Protein AF-0000000079199823 (afdb_homodimer)

Solvent-accessible surface area (backbone atoms only — not comparable to full-atom values): 20714 Å² total; per-residue (Å²): 135,83,78,78,74,75,78,78,74,83,48,80,69,83,89,82,68,90,63,78,50,68,56,76,74,45,57,88,33,41,34,59,60,55,51,75,35,47,45,39,66,56,36,43,47,34,32,60,63,71,66,23,41,66,80,70,78,64,42,79,42,70,57,48,77,49,47,67,69,59,50,60,70,74,43,80,59,46,57,90,59,27,42,41,31,37,23,67,57,43,58,58,38,89,90,45,91,46,65,46,44,58,24,88,81,46,19,33,55,42,81,73,41,73,76,37,82,33,44,29,84,84,54,65,86,41,73,65,29,33,36,32,30,26,37,35,22,37,68,87,63,47,78,56,59,42,36,34,39,40,36,43,64,78,61,80,88,44,65,54,36,76,33,92,84,68,63,66,39,56,43,58,34,35,33,35,36,33,72,116,136,82,78,78,74,76,78,77,75,81,48,81,73,83,90,81,67,90,62,78,50,67,57,77,76,45,56,87,33,40,34,58,60,56,51,75,37,48,46,39,66,56,36,42,48,35,32,62,62,71,66,26,44,66,80,68,78,63,40,80,43,68,59,48,77,50,47,68,68,59,50,60,72,74,43,81,60,45,57,91,58,26,42,41,32,37,21,68,56,42,57,59,38,89,92,44,90,47,66,45,43,58,24,90,81,46,20,34,54,42,80,72,40,71,77,37,82,32,46,29,85,84,54,66,86,41,73,64,29,33,35,30,30,27,37,35,21,37,66,86,63,46,78,56,59,42,35,34,40,42,36,44,65,78,61,80,88,44,65,53,37,77,33,93,82,66,63,63,41,59,41,57,32,36,34,35,36,33,71,116

Structure (mmCIF, N/CA/C/O backbone):
data_AF-0000000079199823-model_v1
#
loop_
_entity.id
_entity.type
_entity.pdbx_description
1 polymer 'NAC domain-containing protein'
#
loop_
_atom_site.group_PDB
_atom_site.id
_atom_site.type_symbol
_atom_site.label_atom_id
_atom_site.label_alt_id
_atom_site.label_comp_id
_atom_site.label_asym_id
_atom_site.label_entity_id
_atom_site.label_seq_id
_atom_site.pdbx_PDB_ins_code
_atom_site.Cartn_x
_atom_site.Cartn_y
_atom_site.Cartn_z
_atom_site.occupancy
_atom_site.B_iso_or_equiv
_atom_site.auth_seq_id
_atom_site.auth_comp_id
_atom_site.auth_asym_id
_atom_site.auth_atom_id
_atom_site.pdbx_PDB_model_num
ATOM 1 N N . MET A 1 1 ? -8.148 -28.219 25.422 1 22.98 1 MET A N 1
ATOM 2 C CA . MET A 1 1 ? -7.562 -27.094 24.688 1 22.98 1 MET A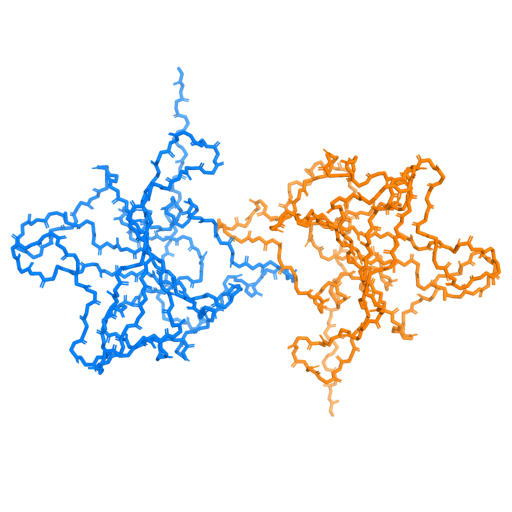 CA 1
ATOM 3 C C . MET A 1 1 ? -8.219 -26.922 23.328 1 22.98 1 MET A C 1
ATOM 5 O O . MET A 1 1 ? -7.957 -27.703 22.406 1 22.98 1 MET A O 1
ATOM 9 N N . GLU A 1 2 ? -9.453 -26.422 23.203 1 24.48 2 GLU A N 1
ATOM 10 C CA . GLU A 1 2 ? -10.422 -26.453 22.125 1 24.48 2 GLU A CA 1
ATOM 11 C C . GLU A 1 2 ? -9.992 -25.547 20.969 1 24.48 2 GLU A C 1
ATOM 13 O O . GLU A 1 2 ? -9.758 -24.359 21.172 1 24.48 2 GLU A O 1
ATOM 18 N N . ILE A 1 3 ? -9.289 -26.109 20 1 27.06 3 ILE A N 1
ATOM 19 C CA . ILE A 1 3 ? -8.852 -25.531 18.734 1 27.06 3 ILE A CA 1
ATOM 20 C C . ILE A 1 3 ? -10.031 -24.891 18.016 1 27.06 3 ILE A C 1
ATOM 22 O O . ILE A 1 3 ? -11.008 -25.562 17.688 1 27.06 3 ILE A O 1
ATOM 26 N N . LEU A 1 4 ? -10.367 -23.625 18.344 1 25.02 4 LEU A N 1
ATOM 27 C CA . LEU A 1 4 ? -11.414 -22.828 17.688 1 25.02 4 LEU A CA 1
ATOM 28 C C . LEU A 1 4 ? -11.289 -22.922 16.172 1 25.02 4 LEU A C 1
ATOM 30 O O . LEU A 1 4 ? -10.281 -22.5 15.602 1 25.02 4 LEU A O 1
ATOM 34 N N . ASN A 1 5 ? -11.898 -23.875 15.539 1 23.34 5 ASN A N 1
ATOM 35 C CA . ASN A 1 5 ? -12.117 -24.094 14.117 1 23.34 5 ASN A CA 1
ATOM 36 C C . ASN A 1 5 ? -12.602 -22.844 13.406 1 23.34 5 ASN A C 1
ATOM 38 O O . ASN A 1 5 ? -13.742 -22.406 13.617 1 23.34 5 ASN A O 1
ATOM 42 N N . GLN A 1 6 ? -11.742 -21.891 13.234 1 28.78 6 GLN A N 1
ATOM 43 C CA . GLN A 1 6 ? -12.133 -20.688 12.5 1 28.78 6 GLN A CA 1
ATOM 44 C C . GLN A 1 6 ? -12.852 -21.047 11.203 1 28.78 6 GLN A C 1
ATOM 46 O O . GLN A 1 6 ? -12.359 -21.859 10.414 1 28.78 6 GLN A O 1
ATOM 51 N N . HIS A 1 7 ? -14.164 -20.969 11.172 1 26.84 7 HIS A N 1
ATOM 52 C C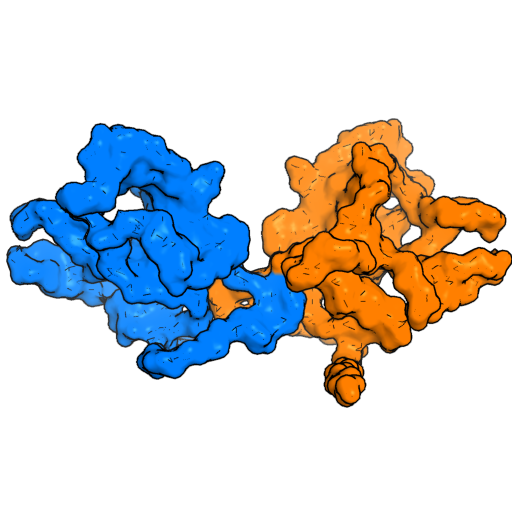A . HIS A 1 7 ? -15.148 -21.141 10.109 1 26.84 7 HIS A CA 1
ATOM 53 C C . HIS A 1 7 ? -14.688 -20.469 8.82 1 26.84 7 HIS A C 1
ATOM 55 O O . HIS A 1 7 ? -14.391 -19.266 8.805 1 26.84 7 HIS A O 1
ATOM 61 N N . ILE A 1 8 ? -14.094 -21.203 7.984 1 29.48 8 ILE A N 1
ATOM 62 C CA . ILE A 1 8 ? -13.789 -20.844 6.602 1 29.48 8 ILE A CA 1
ATOM 63 C C . ILE A 1 8 ? -15.078 -20.469 5.875 1 29.48 8 ILE A C 1
ATOM 65 O O . ILE A 1 8 ? -15.969 -21.297 5.688 1 29.48 8 ILE A O 1
ATOM 69 N N . VAL A 1 9 ? -15.633 -19.25 6.027 1 31.81 9 VAL A N 1
ATOM 70 C CA . VAL A 1 9 ? -16.781 -18.875 5.227 1 31.81 9 VAL A CA 1
ATOM 71 C C . VAL A 1 9 ? -16.453 -18.984 3.74 1 31.81 9 VAL A C 1
ATOM 73 O O . VAL A 1 9 ? -15.391 -18.531 3.301 1 31.81 9 VAL A O 1
ATOM 76 N N . PRO A 1 10 ? -17.016 -19.797 2.98 1 28.7 10 PRO A N 1
ATOM 77 C CA . PRO A 1 10 ? -16.844 -20 1.54 1 28.7 10 PRO A CA 1
ATOM 78 C C . PRO A 1 10 ? -17.031 -18.719 0.733 1 28.7 10 PRO A C 1
ATOM 80 O O . PRO A 1 10 ? -18.062 -18.031 0.875 1 28.7 10 PRO A O 1
ATOM 83 N N . TYR A 1 11 ? -16.031 -17.922 0.39 1 33.97 11 TYR A N 1
ATOM 84 C CA . TYR A 1 11 ? -16.188 -16.766 -0.5 1 33.97 11 TYR A CA 1
ATOM 85 C C . TYR A 1 11 ? -16.562 -17.219 -1.906 1 33.97 11 TYR A C 1
ATOM 87 O O . TYR A 1 11 ? -15.922 -18.125 -2.469 1 33.97 11 TYR A O 1
ATOM 95 N N . ALA A 1 12 ? -17.891 -17.203 -2.359 1 30.47 12 ALA A N 1
ATOM 96 C CA . ALA A 1 12 ? -18.391 -17.516 -3.699 1 30.47 12 ALA A CA 1
ATOM 97 C C . ALA A 1 12 ? -17.703 -16.641 -4.746 1 30.47 12 ALA A C 1
ATOM 99 O O . ALA A 1 12 ? -17.656 -15.414 -4.609 1 30.47 12 ALA A O 1
ATOM 100 N N . SER A 1 13 ? -16.891 -17.047 -5.645 1 32.91 13 SER A N 1
ATOM 101 C CA . SER A 1 13 ? -16.219 -16.469 -6.805 1 32.91 13 SER A CA 1
ATOM 102 C C . SER A 1 13 ? -17.219 -16.062 -7.879 1 32.91 13 SER A C 1
ATOM 104 O O . SER A 1 13 ? -17.719 -16.922 -8.617 1 32.91 13 SER A O 1
ATOM 106 N N . SER A 1 14 ? -18.359 -15.289 -7.785 1 31.55 14 SER A N 1
ATOM 107 C CA . SER A 1 14 ? -19.172 -15.039 -8.977 1 31.55 14 SER A CA 1
ATOM 108 C C . SER A 1 14 ? -18.328 -14.492 -10.117 1 31.55 14 SER A C 1
ATOM 110 O O . SER A 1 14 ? -17.359 -13.758 -9.883 1 31.55 14 SER A O 1
ATOM 112 N N . SER A 1 15 ? -18.609 -14.852 -11.477 1 31.02 15 SER A N 1
ATOM 113 C CA . SER A 1 15 ? -18.125 -14.789 -12.852 1 31.02 15 SER A CA 1
ATOM 114 C C . SER A 1 15 ? -17.859 -13.359 -13.289 1 31.02 15 SER A C 1
ATOM 116 O O . SER A 1 15 ? -16.766 -13.031 -13.727 1 31.02 15 SER A O 1
ATOM 118 N N . ASN A 1 16 ? -18.641 -12.773 -14.562 1 33.22 16 ASN A N 1
ATOM 119 C CA . ASN A 1 16 ? -18.422 -12.008 -15.781 1 33.22 16 ASN A CA 1
ATOM 120 C C . ASN A 1 16 ? -18.375 -10.508 -15.5 1 33.22 16 ASN A C 1
ATOM 122 O O . ASN A 1 16 ? -18.391 -9.695 -16.438 1 33.22 16 ASN A O 1
ATOM 126 N N . GLN A 1 17 ? -19.359 -9.93 -14.781 1 36.75 17 GLN A N 1
ATOM 127 C CA . GLN A 1 17 ? -19.672 -8.508 -14.844 1 36.75 17 GLN A CA 1
ATOM 128 C C . GLN A 1 17 ? -18.438 -7.656 -14.531 1 36.75 17 GLN A C 1
ATOM 130 O O . GLN A 1 17 ? -17.578 -8.062 -13.758 1 36.75 17 GLN A O 1
ATOM 135 N N . PRO A 1 18 ? -18.094 -6.605 -15.328 1 40.56 18 PRO A N 1
ATOM 136 C CA . PRO A 1 18 ? -17.016 -5.68 -15.016 1 40.56 18 PRO A CA 1
ATOM 137 C C . PRO A 1 18 ? -16.891 -5.383 -13.523 1 40.56 18 PRO A C 1
ATOM 139 O O . PRO A 1 18 ? -17.797 -4.785 -12.938 1 40.56 18 PRO A O 1
ATOM 142 N N . GLU A 1 19 ? -16.891 -6.359 -12.609 1 43.88 19 GLU A N 1
ATOM 143 C CA . GLU A 1 19 ? -16.938 -6.391 -11.156 1 43.88 19 GLU A CA 1
ATOM 144 C C . GLU A 1 19 ? -16.297 -5.148 -10.555 1 43.88 19 GLU A C 1
ATOM 146 O O . GLU A 1 19 ? -15.125 -4.852 -10.828 1 43.88 19 GLU A O 1
ATOM 151 N N . SER A 1 20 ? -17.016 -4.062 -10.469 1 56.38 20 SER A N 1
ATOM 152 C CA . SER A 1 20 ? -16.562 -2.965 -9.625 1 56.38 20 SER A CA 1
ATOM 153 C C . SER A 1 20 ? -15.625 -3.459 -8.531 1 56.38 20 SER A C 1
ATOM 155 O O . SER A 1 20 ? -15.977 -4.359 -7.766 1 56.38 20 SER A O 1
ATOM 157 N N . ASP A 1 21 ? -14.18 -3.305 -8.766 1 80.25 21 ASP A N 1
ATOM 158 C CA . ASP A 1 21 ? -13.086 -3.777 -7.926 1 80.25 21 ASP A CA 1
ATOM 159 C C . ASP A 1 21 ? -13.328 -3.424 -6.457 1 80.25 21 ASP A C 1
ATOM 161 O O . ASP A 1 21 ? -13.852 -2.354 -6.148 1 80.25 21 ASP A O 1
ATOM 165 N N . TYR A 1 22 ? -13.734 -4.391 -5.605 1 89.75 22 TYR A N 1
ATOM 166 C CA . TYR A 1 22 ? -13.789 -4.211 -4.16 1 89.75 22 TYR A CA 1
ATOM 167 C C . TYR A 1 22 ? -13 -2.98 -3.73 1 89.75 22 TYR A C 1
ATOM 169 O O . TYR A 1 22 ? -13.438 -2.219 -2.865 1 89.75 22 TYR A O 1
ATOM 177 N N . GLU A 1 23 ? -11.992 -2.646 -4.395 1 93 23 GLU A N 1
ATOM 178 C CA . GLU A 1 23 ? -11.109 -1.538 -4.047 1 93 23 GLU A CA 1
ATOM 179 C C . GLU A 1 23 ? -11.797 -0.194 -4.266 1 93 23 GLU A C 1
ATOM 181 O O . GLU A 1 23 ? -11.57 0.758 -3.518 1 93 23 GLU A O 1
ATOM 186 N N . ASP A 1 24 ? -12.609 -0.136 -5.258 1 90.5 24 ASP A N 1
ATOM 187 C CA . ASP A 1 24 ? -13.281 1.113 -5.59 1 90.5 24 ASP A CA 1
ATOM 188 C C . ASP A 1 24 ? -14.352 1.453 -4.555 1 90.5 24 ASP A C 1
ATOM 190 O O . ASP A 1 24 ? -14.836 2.586 -4.504 1 90.5 24 ASP A O 1
ATOM 194 N N . SER A 1 25 ? -14.711 0.473 -3.789 1 92.38 25 SER A N 1
ATOM 195 C CA . SER A 1 25 ? -15.727 0.687 -2.764 1 92.38 25 SER A CA 1
ATOM 196 C C . SER A 1 25 ? -15.102 1.116 -1.443 1 92.38 25 SER A C 1
ATOM 198 O O . SER A 1 25 ? -15.805 1.479 -0.501 1 92.38 25 SER A O 1
ATOM 200 N N . LEU A 1 26 ? -13.836 1.126 -1.377 1 95 26 LEU A N 1
ATOM 201 C CA . LEU A 1 26 ? -13.148 1.456 -0.133 1 95 26 LEU A CA 1
ATOM 202 C C . LEU A 1 26 ? -12.977 2.965 0.007 1 95 26 LEU A C 1
ATOM 204 O O . LEU A 1 26 ? -13.078 3.699 -0.978 1 95 26 LEU A O 1
ATOM 208 N N . PHE A 1 27 ? -12.75 3.408 1.19 1 95.12 27 PHE A N 1
ATOM 209 C CA . PHE A 1 27 ? -12.422 4.812 1.412 1 95.12 27 PHE A CA 1
ATOM 210 C C . PHE A 1 27 ? -11.125 5.184 0.7 1 95.12 27 PHE A C 1
ATOM 212 O O . PHE A 1 27 ? -10.266 4.332 0.482 1 95.12 27 PHE A O 1
ATOM 219 N N . PRO A 1 28 ? -10.938 6.43 0.402 1 95.06 28 PRO A N 1
ATOM 220 C CA . PRO A 1 28 ? -9.766 6.848 -0.361 1 95.06 28 PRO A CA 1
ATOM 221 C C . PRO A 1 28 ? -8.453 6.469 0.323 1 95.06 28 PRO A C 1
ATOM 223 O O . PRO A 1 28 ? -8.328 6.59 1.545 1 95.06 28 PRO A O 1
ATOM 226 N N . GLY A 1 29 ? -7.559 5.93 -0.58 1 96.19 29 GLY A N 1
ATOM 227 C CA . GLY A 1 29 ? -6.227 5.648 -0.063 1 96.19 29 GLY A CA 1
ATOM 228 C C . GLY A 1 29 ? -6.016 4.184 0.27 1 96.19 29 GLY A C 1
ATOM 229 O O . GLY A 1 29 ? -4.879 3.734 0.422 1 96.19 29 GLY A O 1
ATOM 230 N N . TYR A 1 30 ? -7.059 3.455 0.512 1 96.25 30 TYR A N 1
ATOM 231 C CA . TYR A 1 30 ? -6.91 2.023 0.738 1 96.25 30 TYR A CA 1
ATOM 232 C C . TYR A 1 30 ? -6.734 1.278 -0.58 1 96.25 30 TYR A C 1
ATOM 234 O O . TYR A 1 30 ? -7.543 1.427 -1.498 1 96.25 30 TYR A O 1
ATOM 242 N N . LYS A 1 31 ? -5.668 0.563 -0.609 1 96.62 31 LYS A N 1
ATOM 243 C CA . LYS A 1 31 ? -5.273 -0.114 -1.842 1 96.62 31 LYS A CA 1
ATOM 244 C C . LYS A 1 31 ? -4.809 -1.539 -1.562 1 96.62 31 LYS A C 1
ATOM 246 O O . LYS A 1 31 ? -4.426 -1.861 -0.435 1 96.62 31 LYS A O 1
ATOM 251 N N . PHE A 1 32 ? -4.871 -2.342 -2.562 1 96.81 32 PHE A N 1
ATOM 252 C CA . PHE A 1 32 ? -4.375 -3.711 -2.469 1 96.81 32 PHE A CA 1
ATOM 253 C C . PHE A 1 32 ? -2.854 -3.738 -2.457 1 96.81 32 PHE A C 1
ATOM 255 O O . PHE A 1 32 ? -2.213 -3.434 -3.465 1 96.81 32 PHE A O 1
ATOM 262 N N . LEU A 1 33 ? -2.312 -4.039 -1.367 1 97 33 LEU A N 1
ATOM 263 C CA . LEU A 1 33 ? -0.878 -4.117 -1.112 1 97 33 LEU A CA 1
ATOM 264 C C . LEU A 1 33 ? -0.552 -5.281 -0.184 1 97 33 LEU A C 1
ATOM 266 O O . LEU A 1 33 ? -0.065 -5.078 0.93 1 97 33 LEU A O 1
ATOM 270 N N . PRO A 1 34 ? -0.673 -6.512 -0.692 1 97.25 34 PRO A N 1
ATOM 271 C CA . PRO A 1 34 ? -0.458 -7.684 0.162 1 97.25 34 PRO A CA 1
ATOM 272 C C . PRO A 1 34 ? 1.021 -7.965 0.42 1 97.25 34 PRO A C 1
ATOM 274 O O . PRO A 1 34 ? 1.866 -7.664 -0.427 1 97.25 34 PRO A O 1
ATOM 277 N N . SER A 1 35 ? 1.271 -8.508 1.615 1 96.94 35 SER A N 1
ATOM 278 C CA . SER A 1 35 ? 2.584 -9.102 1.857 1 96.94 35 SER A CA 1
ATOM 279 C C . SER A 1 35 ? 2.729 -10.438 1.141 1 96.94 35 SER A C 1
ATOM 281 O O . SER A 1 35 ? 1.736 -11.023 0.701 1 96.94 35 SER A O 1
ATOM 283 N N . ASP A 1 36 ? 3.961 -10.93 1.145 1 97.75 36 ASP A N 1
ATOM 284 C CA . ASP A 1 36 ? 4.203 -12.25 0.574 1 97.75 36 ASP A CA 1
ATOM 285 C C . ASP A 1 36 ? 3.391 -13.32 1.3 1 97.75 36 ASP A C 1
ATOM 287 O O . ASP A 1 36 ? 2.799 -14.195 0.665 1 97.75 36 ASP A O 1
ATOM 291 N N . SER A 1 37 ? 3.346 -13.242 2.574 1 97.94 37 SER A N 1
ATOM 292 C CA . SER A 1 37 ? 2.598 -14.203 3.379 1 97.94 37 SER A CA 1
ATOM 293 C C . SER A 1 37 ? 1.103 -14.117 3.092 1 97.94 37 SER A C 1
ATOM 295 O O . SER A 1 37 ? 0.433 -15.148 2.957 1 97.94 37 SER A O 1
ATOM 297 N N . GLU A 1 38 ? 0.631 -12.938 2.98 1 97.88 38 GLU A N 1
ATOM 298 C CA . GLU A 1 38 ? -0.793 -12.758 2.713 1 97.88 38 GLU A CA 1
ATOM 299 C C . GLU A 1 38 ? -1.177 -13.352 1.359 1 97.88 38 GLU A C 1
ATOM 301 O O . GLU A 1 38 ? -2.24 -13.961 1.222 1 97.88 38 GLU A O 1
ATOM 306 N N . LEU A 1 39 ? -0.365 -13.18 0.352 1 98.25 39 LEU A N 1
ATOM 307 C CA . LEU A 1 39 ? -0.62 -13.734 -0.975 1 98.25 39 LEU A CA 1
ATOM 308 C C . LEU A 1 39 ? -0.772 -15.25 -0.915 1 98.25 39 LEU A C 1
ATOM 310 O O . LEU A 1 39 ? -1.669 -15.812 -1.547 1 98.25 39 LEU A O 1
ATOM 314 N N . ILE A 1 40 ? 0.077 -15.82 -0.12 1 97.69 40 ILE A N 1
ATOM 315 C CA . ILE A 1 40 ? 0.083 -17.281 -0.062 1 97.69 40 ILE A CA 1
ATOM 316 C C . ILE A 1 40 ? -1.056 -17.766 0.832 1 97.69 40 ILE A C 1
ATOM 318 O O . ILE A 1 40 ? -1.874 -18.594 0.414 1 97.69 40 ILE A O 1
ATOM 322 N N . VAL A 1 41 ? -1.2 -17.203 1.99 1 97.19 41 VAL A N 1
ATOM 323 C CA . VAL A 1 41 ? -2.08 -17.734 3.033 1 97.19 41 VAL A CA 1
ATOM 324 C C . VAL A 1 41 ? -3.533 -17.406 2.693 1 97.19 41 VAL A C 1
ATOM 326 O O . VAL A 1 41 ? -4.422 -18.234 2.877 1 97.19 41 VAL A O 1
ATOM 329 N N . HIS A 1 42 ? -3.77 -16.281 2.072 1 97.44 42 HIS A N 1
ATOM 330 C CA . HIS A 1 42 ? -5.16 -15.859 1.965 1 97.44 42 HIS A CA 1
ATOM 331 C C . HIS A 1 42 ? -5.66 -15.953 0.527 1 97.44 42 HIS A C 1
ATOM 333 O O . HIS A 1 42 ? -6.863 -15.867 0.276 1 97.44 42 HIS A O 1
ATOM 339 N N . TYR A 1 43 ? -4.754 -16.188 -0.422 1 97.06 43 TYR A N 1
ATOM 340 C CA . TYR A 1 43 ? -5.227 -16.188 -1.803 1 97.06 43 TYR A CA 1
ATOM 341 C C . TYR A 1 43 ? -4.812 -17.469 -2.514 1 97.06 43 TYR A C 1
ATOM 343 O O . TYR A 1 43 ? -5.656 -18.172 -3.07 1 97.06 43 TYR A O 1
ATOM 351 N N . LEU A 1 44 ? -3.57 -17.859 -2.453 1 96.62 44 LEU A N 1
ATOM 352 C CA . LEU A 1 44 ? -3.109 -19.031 -3.182 1 96.62 44 LEU A CA 1
ATOM 353 C C . LEU A 1 44 ? -3.676 -20.312 -2.566 1 96.62 44 LEU A C 1
ATOM 355 O O . LEU A 1 44 ? -4.277 -21.125 -3.268 1 96.62 44 LEU A O 1
ATOM 359 N N . LYS A 1 45 ? -3.492 -20.422 -1.266 1 94.94 45 LYS A N 1
ATOM 360 C CA . LYS A 1 45 ? -3.91 -21.656 -0.606 1 94.94 45 LYS A CA 1
ATOM 361 C C . LYS A 1 45 ? -5.418 -21.844 -0.71 1 94.94 45 LYS A C 1
ATOM 363 O O . LYS A 1 45 ? -5.887 -22.922 -1.093 1 94.94 45 LYS A O 1
ATOM 368 N N . PRO A 1 46 ? -6.223 -20.828 -0.414 1 93.88 46 PRO A N 1
ATOM 369 C CA . PRO A 1 46 ? -7.664 -21.016 -0.593 1 93.88 46 PRO A CA 1
ATOM 370 C C . PRO A 1 46 ? -8.039 -21.344 -2.033 1 93.88 46 PRO A C 1
ATOM 372 O O . PRO A 1 46 ? -8.953 -22.156 -2.264 1 93.88 46 PRO A O 1
ATOM 375 N N . LYS A 1 47 ? -7.402 -20.75 -3.014 1 92.38 47 LYS A N 1
ATOM 376 C CA . LYS A 1 47 ? -7.668 -21.062 -4.414 1 92.38 47 LYS A CA 1
ATOM 377 C C . LYS A 1 47 ? -7.449 -22.547 -4.688 1 92.38 47 LYS A C 1
ATOM 379 O O . LYS A 1 47 ? -8.266 -23.203 -5.348 1 92.38 47 LYS A O 1
ATOM 384 N N . ILE A 1 48 ? -6.359 -23.031 -4.164 1 91.25 48 ILE A N 1
ATOM 385 C CA . ILE A 1 48 ? -6.012 -24.438 -4.395 1 91.25 48 ILE A CA 1
ATOM 386 C C . ILE A 1 48 ? -6.98 -25.328 -3.635 1 91.25 48 ILE A C 1
ATOM 388 O O . ILE A 1 48 ? -7.445 -26.344 -4.172 1 91.25 48 ILE A O 1
ATOM 392 N N . ALA A 1 49 ? -7.305 -24.938 -2.469 1 90.75 49 ALA A N 1
ATOM 393 C CA . ALA A 1 49 ? -8.102 -25.781 -1.588 1 90.75 49 ALA A CA 1
ATOM 394 C C . ALA A 1 49 ? -9.562 -25.812 -2.023 1 90.75 49 ALA A C 1
ATOM 396 O O . ALA A 1 49 ? -10.188 -26.875 -2.045 1 90.75 49 ALA A O 1
ATOM 397 N N . THR A 1 50 ? -10.109 -24.641 -2.332 1 89.88 50 THR A N 1
ATOM 398 C CA . THR A 1 50 ? -11.555 -24.578 -2.514 1 89.88 50 THR A CA 1
ATOM 399 C C . THR A 1 50 ? -11.898 -23.938 -3.855 1 89.88 50 THR A C 1
ATOM 401 O O . THR A 1 50 ? -13.07 -23.906 -4.246 1 89.88 50 THR A O 1
ATOM 404 N N . GLY A 1 51 ? -10.984 -23.453 -4.488 1 88.56 51 GLY A N 1
ATOM 405 C CA . GLY A 1 51 ? -11.234 -22.812 -5.77 1 88.56 51 GLY A CA 1
ATOM 406 C C . GLY A 1 51 ? -11.75 -21.391 -5.625 1 88.56 51 GLY A C 1
ATOM 407 O O . GLY A 1 51 ? -12.18 -20.781 -6.609 1 88.56 51 GLY A O 1
ATOM 408 N N . THR A 1 52 ? -11.719 -20.875 -4.352 1 90.06 52 THR A N 1
ATOM 409 C CA . THR A 1 52 ? -12.234 -19.531 -4.117 1 90.06 52 THR A CA 1
ATOM 410 C C . THR A 1 52 ? -11.234 -18.703 -3.318 1 90.06 52 THR A C 1
ATOM 412 O O . THR A 1 52 ? -10.305 -19.234 -2.725 1 90.06 52 THR A O 1
ATOM 415 N N . HIS A 1 53 ? -11.352 -17.453 -3.469 1 91.81 53 HIS A N 1
ATOM 416 C CA . HIS A 1 53 ? -10.562 -16.516 -2.674 1 91.81 53 HIS A CA 1
ATOM 417 C C . HIS A 1 53 ? -11.336 -15.219 -2.436 1 91.81 53 HIS A C 1
ATOM 419 O O . HIS A 1 53 ? -12.297 -14.922 -3.143 1 91.81 53 HIS A O 1
ATOM 425 N N . PRO A 1 54 ? -10.938 -14.438 -1.424 1 94.06 54 PRO A N 1
ATOM 426 C CA . PRO A 1 54 ? -11.633 -13.172 -1.175 1 94.06 54 PRO A CA 1
ATOM 427 C C . PRO A 1 54 ? -11.469 -12.172 -2.318 1 94.06 54 PRO A C 1
ATOM 429 O O . PRO A 1 54 ? -10.617 -12.359 -3.193 1 94.06 54 PRO A O 1
ATOM 432 N N . PRO A 1 55 ? -12.352 -11.18 -2.312 1 93.12 55 PRO A N 1
ATOM 433 C CA . PRO A 1 55 ? -12.172 -10.117 -3.307 1 93.12 55 PRO A CA 1
ATOM 434 C C . PRO A 1 55 ? -10.766 -9.516 -3.273 1 93.12 55 PRO A C 1
ATOM 436 O O . PRO A 1 55 ? -10.219 -9.289 -2.195 1 93.12 55 PRO A O 1
ATOM 439 N N . CYS A 1 56 ? -10.227 -9.406 -4.461 1 93.12 56 CYS A N 1
ATOM 440 C CA . CYS A 1 56 ? -8.859 -8.898 -4.582 1 93.12 56 CYS A CA 1
ATOM 441 C C . CYS A 1 56 ? -8.602 -8.375 -5.988 1 93.12 56 CYS A C 1
ATOM 443 O O . CYS A 1 56 ? -9.539 -8.148 -6.758 1 93.12 56 CYS A O 1
ATOM 445 N N . ARG A 1 57 ? -7.273 -8.102 -6.223 1 94.5 57 ARG A N 1
ATOM 446 C CA . ARG A 1 57 ? -6.863 -7.562 -7.516 1 94.5 57 ARG A CA 1
ATOM 447 C C . ARG A 1 57 ? -6.195 -8.633 -8.367 1 94.5 57 ARG A C 1
ATOM 449 O O . ARG A 1 57 ? -5.539 -8.32 -9.367 1 94.5 57 ARG A O 1
ATOM 456 N N . LEU A 1 58 ? -6.422 -9.883 -8.039 1 95.31 58 LEU A N 1
ATOM 457 C CA . LEU A 1 58 ? -5.816 -10.969 -8.789 1 95.31 58 LEU A CA 1
ATOM 458 C C . LEU A 1 58 ? -6.68 -11.352 -9.992 1 95.31 58 LEU A C 1
ATOM 460 O O . LEU A 1 58 ? -7.91 -11.312 -9.906 1 95.31 58 LEU A O 1
ATOM 464 N N . HIS A 1 59 ? -6.031 -11.734 -11.055 1 94.31 59 HIS A N 1
ATOM 465 C CA . HIS A 1 59 ? -6.672 -12.305 -12.234 1 94.31 59 HIS A CA 1
ATOM 466 C C . HIS A 1 59 ? -6.137 -13.703 -12.523 1 94.31 59 HIS A C 1
ATOM 468 O O . HIS A 1 59 ? -4.969 -13.992 -12.258 1 94.31 59 HIS A O 1
ATOM 474 N N . GLU A 1 60 ? -7.004 -14.508 -12.977 1 91.56 60 GLU A N 1
ATOM 475 C CA . GLU A 1 60 ? -6.57 -15.844 -13.359 1 91.56 60 GLU A CA 1
ATOM 476 C C . GLU A 1 60 ? -6.277 -15.922 -14.852 1 91.56 60 GLU A C 1
ATOM 478 O O . GLU A 1 60 ? -7.156 -15.672 -15.68 1 91.56 60 GLU A O 1
ATOM 483 N N . VAL A 1 61 ? -5.055 -16.219 -15.195 1 91.69 61 VAL A N 1
ATOM 484 C CA . VAL A 1 61 ? -4.629 -16.297 -16.594 1 91.69 61 VAL A CA 1
ATOM 485 C C . VAL A 1 61 ? -3.541 -17.344 -16.734 1 91.69 61 VAL A C 1
ATOM 487 O O . VAL A 1 61 ? -2.857 -17.688 -15.773 1 91.69 61 VAL A O 1
ATOM 490 N N . TYR A 1 62 ? -3.455 -17.984 -17.984 1 88.06 62 TYR A N 1
ATOM 491 C CA . TYR A 1 62 ? -2.25 -18.734 -18.328 1 88.06 62 TYR A CA 1
ATOM 492 C C . TYR A 1 62 ? -1.091 -17.797 -18.625 1 88.06 62 TYR A C 1
ATOM 494 O O . TYR A 1 62 ? -0.789 -17.531 -19.797 1 88.06 62 TYR A O 1
ATOM 502 N N . LEU A 1 63 ? -0.431 -17.375 -17.656 1 90.88 63 LEU A N 1
ATOM 503 C CA . LEU A 1 63 ? 0.493 -16.234 -17.672 1 90.88 63 LEU A CA 1
ATOM 504 C C . LEU A 1 63 ? 1.633 -16.484 -18.656 1 90.88 63 LEU A C 1
ATOM 506 O O . LEU A 1 63 ? 2.021 -15.578 -19.391 1 90.88 63 LEU A O 1
ATOM 510 N N . TYR A 1 64 ? 2.104 -17.672 -18.703 1 87.5 64 TYR A N 1
ATOM 511 C CA . TYR A 1 64 ? 3.34 -17.969 -19.422 1 87.5 64 TYR A CA 1
ATOM 512 C C . TYR A 1 64 ? 3.1 -17.984 -20.938 1 87.5 64 TYR A C 1
ATOM 514 O O . TYR A 1 64 ? 4.051 -18.047 -21.719 1 87.5 64 TYR A O 1
ATOM 522 N N . ASP A 1 65 ? 1.894 -17.922 -21.344 1 86.19 65 ASP A N 1
ATOM 523 C CA . ASP A 1 65 ? 1.536 -17.922 -22.766 1 86.19 65 ASP A CA 1
ATOM 524 C C . ASP A 1 65 ? 1.311 -16.484 -23.25 1 86.19 65 ASP A C 1
ATOM 526 O O . ASP A 1 65 ? 0.776 -16.281 -24.344 1 86.19 65 ASP A O 1
ATOM 530 N N . HIS A 1 66 ? 1.666 -15.516 -22.484 1 91.88 66 HIS A N 1
ATOM 531 C CA . HIS A 1 66 ? 1.414 -14.133 -22.844 1 91.88 66 HIS A CA 1
ATOM 532 C C . HIS A 1 66 ? 2.664 -13.273 -22.656 1 91.88 66 HIS A C 1
ATOM 534 O O . HIS A 1 66 ? 3.484 -13.555 -21.781 1 91.88 66 HIS A O 1
ATOM 540 N N . HIS A 1 67 ? 2.773 -12.289 -23.516 1 94.06 67 HIS A N 1
ATOM 541 C CA . HIS A 1 67 ? 3.746 -11.234 -23.25 1 94.06 67 HIS A CA 1
ATOM 542 C C . HIS A 1 67 ? 3.316 -10.359 -22.078 1 94.06 67 HIS A C 1
ATOM 544 O O . HIS A 1 67 ? 2.154 -9.961 -21.984 1 94.06 67 HIS A O 1
ATOM 550 N N . PRO A 1 68 ? 4.258 -10.023 -21.203 1 95.5 68 PRO A N 1
ATOM 551 C CA . PRO A 1 68 ? 3.855 -9.234 -20.031 1 95.5 68 PRO A CA 1
ATOM 552 C C . PRO A 1 68 ? 3.289 -7.871 -20.422 1 95.5 68 PRO A C 1
ATOM 554 O O . PRO A 1 68 ? 2.398 -7.355 -19.734 1 95.5 68 PRO A O 1
ATOM 557 N N . GLN A 1 69 ? 3.814 -7.305 -21.453 1 95.44 69 GLN A N 1
ATOM 558 C CA . GLN A 1 69 ? 3.279 -6.031 -21.922 1 95.44 69 GLN A CA 1
ATOM 559 C C . GLN A 1 69 ? 1.799 -6.152 -22.266 1 95.44 69 GLN A C 1
ATOM 561 O O . GLN A 1 69 ? 1.008 -5.262 -21.953 1 95.44 69 GLN A O 1
ATOM 566 N N . GLN A 1 70 ? 1.46 -7.195 -22.922 1 94.94 70 GLN A N 1
ATOM 567 C CA . GLN A 1 70 ? 0.066 -7.426 -23.281 1 94.94 70 GLN A CA 1
ATOM 568 C C . GLN A 1 70 ? -0.816 -7.535 -22.047 1 94.94 70 GLN A C 1
ATOM 570 O O . GLN A 1 70 ? -1.904 -6.953 -22 1 94.94 70 GLN A O 1
ATOM 575 N N . LEU A 1 71 ? -0.37 -8.234 -21.094 1 95.44 71 LEU A N 1
ATOM 576 C CA . LEU A 1 71 ? -1.134 -8.398 -19.859 1 95.44 71 LEU A CA 1
ATOM 577 C C . LEU A 1 71 ? -1.278 -7.07 -19.125 1 95.44 71 LEU A C 1
ATOM 579 O O . LEU A 1 71 ? -2.336 -6.777 -18.562 1 95.44 71 LEU A O 1
ATOM 583 N N . SER A 1 72 ? -0.2 -6.254 -19.109 1 95.5 72 SER A N 1
ATOM 584 C CA . SER A 1 72 ? -0.23 -4.969 -18.422 1 95.5 72 SER A CA 1
ATOM 585 C C . SER A 1 72 ? -1.212 -4.008 -19.078 1 95.5 72 SER A C 1
ATOM 587 O O . SER A 1 72 ? -1.734 -3.1 -18.438 1 95.5 72 SER A O 1
ATOM 589 N N . GLU A 1 73 ? -1.483 -4.25 -20.344 1 95.94 73 GLU A N 1
ATOM 590 C CA . GLU A 1 73 ? -2.422 -3.404 -21.078 1 95.94 73 GLU A CA 1
ATOM 591 C C . GLU A 1 73 ? -3.855 -3.898 -20.906 1 95.94 73 GLU A C 1
ATOM 593 O O . GLU A 1 73 ? -4.805 -3.117 -21.031 1 95.94 73 GLU A O 1
ATOM 598 N N . THR A 1 74 ? -4.016 -5.156 -20.688 1 95.5 74 THR A N 1
ATOM 599 C CA . THR A 1 74 ? -5.328 -5.781 -20.578 1 95.5 74 THR A CA 1
ATOM 600 C C . THR A 1 74 ? -5.898 -5.609 -19.172 1 95.5 74 THR A C 1
ATOM 602 O O . THR A 1 74 ? -7.102 -5.398 -19.016 1 95.5 74 THR A O 1
ATOM 605 N N . TYR A 1 75 ? -4.984 -5.684 -18.219 1 94.56 75 TYR A N 1
ATOM 606 C CA . TYR A 1 75 ? -5.438 -5.656 -16.828 1 94.56 75 TYR A CA 1
ATOM 607 C C . TYR A 1 75 ? -4.918 -4.414 -16.109 1 94.56 75 TYR A C 1
ATOM 609 O O . TYR A 1 75 ? -3.783 -3.988 -16.328 1 94.56 75 TYR A O 1
ATOM 617 N N . ARG A 1 76 ? -5.766 -3.885 -15.172 1 93 76 ARG A N 1
ATOM 618 C CA . ARG A 1 76 ? -5.379 -2.721 -14.383 1 93 76 ARG A CA 1
ATOM 619 C C . ARG A 1 76 ? -4.383 -3.104 -13.289 1 93 76 ARG A C 1
ATOM 621 O O . ARG A 1 76 ? -4.578 -4.094 -12.586 1 93 76 ARG A O 1
ATOM 628 N N . ALA A 1 77 ? -3.338 -2.289 -13.188 1 94.88 77 ALA A N 1
ATOM 629 C CA . ALA A 1 77 ? -2.336 -2.527 -12.156 1 94.88 77 ALA A CA 1
ATOM 630 C C . ALA A 1 77 ? -2.908 -2.252 -10.766 1 94.88 77 ALA A C 1
ATOM 632 O O . ALA A 1 77 ? -3.783 -1.398 -10.602 1 94.88 77 ALA A O 1
ATOM 633 N N . ALA A 1 78 ? -2.434 -3.029 -9.844 1 95.19 78 ALA A N 1
ATOM 634 C CA . ALA A 1 78 ? -2.666 -2.693 -8.438 1 95.19 78 ALA A CA 1
ATOM 635 C C . ALA A 1 78 ? -1.634 -1.688 -7.934 1 95.19 78 ALA A C 1
ATOM 637 O O . ALA A 1 78 ? -1.002 -0.988 -8.727 1 95.19 78 ALA A O 1
ATOM 638 N N . SER A 1 79 ? -1.634 -1.477 -6.586 1 93.75 79 SER A N 1
ATOM 639 C CA . SER A 1 79 ? -0.708 -0.519 -5.992 1 93.75 79 SER A CA 1
ATOM 640 C C . SER A 1 79 ? 0.731 -0.815 -6.395 1 93.75 79 SER A C 1
ATOM 642 O O . SER A 1 79 ? 1.105 -1.977 -6.574 1 93.75 79 SER A O 1
ATOM 644 N N . GLU A 1 80 ? 1.506 0.255 -6.562 1 93 80 GLU A N 1
ATOM 645 C CA . GLU A 1 80 ? 2.936 0.194 -6.855 1 93 80 GLU A CA 1
ATOM 646 C C . GLU A 1 80 ? 3.191 -0.404 -8.234 1 93 80 GLU A C 1
ATOM 648 O O . GLU A 1 80 ? 4.207 -1.069 -8.453 1 93 80 GLU A O 1
ATOM 653 N N . ASN A 1 81 ? 2.238 -0.305 -9.156 1 94.62 81 ASN A N 1
ATOM 654 C CA . ASN A 1 81 ? 2.361 -0.753 -10.547 1 94.62 81 ASN A CA 1
ATOM 655 C C . ASN A 1 81 ? 2.68 -2.244 -10.625 1 94.62 81 ASN A C 1
ATOM 657 O O . ASN A 1 81 ? 3.586 -2.65 -11.352 1 94.62 81 ASN A O 1
ATOM 661 N N . LYS A 1 82 ? 1.972 -2.969 -9.852 1 97.12 82 LYS A N 1
ATOM 662 C CA . LYS A 1 82 ? 2.082 -4.426 -9.836 1 97.12 82 LYS A CA 1
ATOM 663 C C . LYS A 1 82 ? 0.835 -5.074 -10.43 1 97.12 82 LYS A C 1
ATOM 665 O O . LYS A 1 82 ? -0.285 -4.629 -10.18 1 97.12 82 LYS A O 1
ATOM 670 N N . TRP A 1 83 ? 1.028 -6.121 -11.266 1 97.38 83 TRP A N 1
ATOM 671 C CA . TRP A 1 83 ? -0.054 -6.93 -11.82 1 97.38 83 TRP A CA 1
ATOM 672 C C . TRP A 1 83 ? -0.053 -8.328 -11.211 1 97.38 83 TRP A C 1
ATOM 674 O O . TRP A 1 83 ? 0.899 -9.094 -11.391 1 97.38 83 TRP A O 1
ATOM 684 N N . TYR A 1 84 ? -1.146 -8.68 -10.539 1 97.81 84 TYR A N 1
ATOM 685 C CA . TYR A 1 84 ? -1.222 -9.945 -9.82 1 97.81 84 TYR A CA 1
ATOM 686 C C . TYR A 1 84 ? -2.014 -10.977 -10.617 1 97.81 84 TYR A C 1
ATOM 688 O O . TYR A 1 84 ? -3.082 -10.672 -11.148 1 97.81 84 TYR A O 1
ATOM 696 N N . PHE A 1 85 ? -1.465 -12.211 -10.602 1 96.69 85 PHE A N 1
ATOM 697 C CA . PHE A 1 85 ? -2.135 -13.25 -11.375 1 96.69 85 PHE A CA 1
ATOM 698 C C . PHE A 1 85 ? -2.086 -14.586 -10.641 1 96.69 85 PHE A C 1
ATOM 700 O O . PHE A 1 85 ? -1.077 -14.914 -10.016 1 96.69 85 PHE A O 1
ATOM 707 N N . LEU A 1 86 ? -3.141 -15.273 -10.719 1 95.44 86 LEU A N 1
ATOM 708 C CA . LEU A 1 86 ? -3.156 -16.719 -10.469 1 95.44 86 LEU A CA 1
ATOM 709 C C . LEU A 1 86 ? -2.994 -17.484 -11.773 1 95.44 86 LEU A C 1
ATOM 711 O O . LEU A 1 86 ? -3.715 -17.234 -12.742 1 95.44 86 LEU A O 1
ATOM 715 N N . THR A 1 87 ? -2.018 -18.375 -11.773 1 92.69 87 THR A N 1
ATOM 716 C CA . THR A 1 87 ? -1.751 -19.078 -13.023 1 92.69 87 THR A CA 1
ATOM 717 C C . THR A 1 87 ? -1.626 -20.594 -12.781 1 92.69 87 THR A C 1
ATOM 719 O O . THR A 1 87 ? -0.894 -21.016 -11.883 1 92.69 87 THR A O 1
ATOM 722 N N . PRO A 1 88 ? -2.355 -21.281 -13.594 1 87.62 88 PRO A N 1
ATOM 723 C CA . PRO A 1 88 ? -2.086 -22.719 -13.523 1 87.62 88 PRO A CA 1
ATOM 724 C C . PRO A 1 88 ? -0.659 -23.062 -13.938 1 87.62 88 PRO A C 1
ATOM 726 O O . PRO A 1 88 ? -0.099 -22.438 -14.836 1 87.62 88 PRO A O 1
ATOM 729 N N . ARG A 1 89 ? -0.177 -24 -13.227 1 82.94 89 ARG A N 1
ATOM 730 C CA . ARG A 1 89 ? 1.184 -24.422 -13.531 1 82.94 89 ARG A CA 1
ATOM 731 C C . ARG A 1 89 ? 1.18 -25.656 -14.422 1 82.94 89 ARG A C 1
ATOM 733 O O . ARG A 1 89 ? 0.409 -26.594 -14.195 1 82.94 89 ARG A O 1
ATOM 740 N N . GLU A 1 90 ? 1.914 -25.438 -15.562 1 76 90 GLU A N 1
ATOM 741 C CA . GLU A 1 90 ? 2.107 -26.578 -16.453 1 76 90 GLU A CA 1
ATOM 742 C C . GLU A 1 90 ? 3.553 -27.062 -16.422 1 76 90 GLU A C 1
ATOM 744 O O . GLU A 1 90 ? 4.473 -26.281 -16.156 1 76 90 GLU A O 1
ATOM 749 N N . ARG A 1 91 ? 3.666 -28.359 -16.609 1 76.06 91 ARG A N 1
ATOM 750 C CA . ARG A 1 91 ? 5.016 -28.922 -16.672 1 76.06 91 ARG A CA 1
ATOM 751 C C . ARG A 1 91 ? 5.703 -28.562 -17.984 1 76.06 91 ARG A C 1
ATOM 753 O O . ARG A 1 91 ? 5.074 -28.562 -19.031 1 76.06 91 ARG A O 1
ATOM 760 N N . ARG A 1 92 ? 7.031 -28.266 -17.734 1 74.69 92 ARG A N 1
ATOM 761 C CA . ARG A 1 92 ? 7.828 -28 -18.938 1 74.69 92 ARG A CA 1
ATOM 762 C C . ARG A 1 92 ? 7.949 -29.234 -19.797 1 74.69 92 ARG A C 1
ATOM 764 O O . ARG A 1 92 ? 7.848 -29.156 -21.031 1 74.69 92 ARG A O 1
ATOM 771 N N . TYR A 1 93 ? 8.203 -30.297 -19.125 1 73 93 TYR A N 1
ATOM 772 C CA . TYR A 1 93 ? 8.32 -31.594 -19.781 1 73 93 TYR A CA 1
ATOM 773 C C . TYR A 1 93 ? 7.309 -32.594 -19.203 1 73 93 TYR A C 1
ATOM 775 O O . TYR A 1 93 ? 6.988 -32.531 -18.016 1 73 93 TYR A O 1
ATOM 783 N N . PRO A 1 94 ? 6.801 -33.5 -20.172 1 68.31 94 PRO A N 1
ATOM 784 C CA . PRO A 1 94 ? 5.746 -34.438 -19.75 1 68.31 94 PRO A CA 1
ATOM 785 C C . PRO A 1 94 ? 6.125 -35.25 -18.516 1 68.31 94 PRO A C 1
ATOM 787 O O . PRO A 1 94 ? 5.281 -35.5 -17.656 1 68.31 94 PRO A O 1
ATOM 790 N N . LYS A 1 95 ? 7.336 -35.656 -18.422 1 68.12 95 LYS A N 1
ATOM 791 C CA . LYS A 1 95 ? 7.762 -36.5 -17.297 1 68.12 95 LYS A CA 1
ATOM 792 C C . LYS A 1 95 ? 8.578 -35.688 -16.297 1 68.12 95 LYS A C 1
ATOM 794 O O . LYS A 1 95 ? 9.102 -36.219 -15.32 1 68.12 95 LYS A O 1
ATOM 799 N N . GLY A 1 96 ? 8.547 -34.344 -16.469 1 65.06 96 GLY A N 1
ATOM 800 C CA . GLY A 1 96 ? 9.391 -33.531 -15.609 1 65.06 96 GLY A CA 1
ATOM 801 C C . GLY A 1 96 ? 8.609 -32.75 -14.562 1 65.06 96 GLY A C 1
ATOM 802 O O . GLY A 1 96 ? 7.375 -32.719 -14.617 1 65.06 96 GLY A O 1
ATOM 803 N N . SER A 1 97 ? 9.383 -32.281 -13.43 1 67.44 97 SER A N 1
ATOM 804 C CA . SER A 1 97 ? 8.773 -31.531 -12.328 1 67.44 97 SER A CA 1
ATOM 805 C C . SER A 1 97 ? 8.875 -30.031 -12.555 1 67.44 97 SER A C 1
ATOM 807 O O . SER A 1 97 ? 8.242 -29.25 -11.844 1 67.44 97 SER A O 1
ATOM 809 N N . LEU A 1 98 ? 9.508 -29.656 -13.602 1 70.81 98 LEU A N 1
ATOM 810 C CA . LEU A 1 98 ? 9.758 -28.234 -13.781 1 70.81 98 LEU A CA 1
ATOM 811 C C . LEU A 1 98 ? 8.57 -27.547 -14.453 1 70.81 98 LEU A C 1
ATOM 813 O O . LEU A 1 98 ? 8.016 -28.078 -15.422 1 70.81 98 LEU A O 1
ATOM 817 N N . PRO A 1 99 ? 8.195 -26.5 -13.898 1 76.25 99 PRO A N 1
ATOM 818 C CA . PRO A 1 99 ? 7.094 -25.766 -14.516 1 76.25 99 PRO A CA 1
ATOM 819 C C . PRO A 1 99 ? 7.512 -25.062 -15.812 1 76.25 99 PRO A C 1
ATOM 821 O O . PRO A 1 99 ? 8.656 -24.625 -15.945 1 76.25 99 PRO A O 1
ATOM 824 N N . LYS A 1 100 ? 6.559 -25.062 -16.734 1 77.75 100 LYS A N 1
ATOM 825 C CA . LYS A 1 100 ? 6.758 -24.344 -18 1 77.75 100 LYS A CA 1
ATOM 826 C C . LYS A 1 100 ? 6.656 -22.844 -17.797 1 77.75 100 LYS A C 1
ATOM 828 O O . LYS A 1 100 ? 5.645 -22.344 -17.297 1 77.75 100 LYS A O 1
ATOM 833 N N . ARG A 1 101 ? 7.805 -22.094 -18.141 1 85.31 101 ARG A N 1
ATOM 834 C CA . ARG A 1 101 ? 7.828 -20.641 -18.031 1 85.31 101 ARG A CA 1
ATOM 835 C C . ARG A 1 101 ? 8.281 -20 -19.328 1 85.31 101 ARG A C 1
ATOM 837 O O . ARG A 1 101 ? 8.914 -18.953 -19.328 1 85.31 101 ARG A O 1
ATOM 844 N N . SER A 1 102 ? 8.031 -20.797 -20.422 1 83.56 102 SER A N 1
ATOM 845 C CA . SER A 1 102 ? 8.445 -20.297 -21.719 1 83.56 102 SER A CA 1
ATOM 846 C C . SER A 1 102 ? 7.332 -20.453 -22.766 1 83.56 102 SER A C 1
ATOM 848 O O . SER A 1 102 ? 6.488 -21.344 -22.641 1 83.56 102 SER A O 1
ATOM 850 N N . SER A 1 103 ? 7.289 -19.469 -23.578 1 78.5 103 SER A N 1
ATOM 851 C CA . SER A 1 103 ? 6.449 -19.516 -24.781 1 78.5 103 SER A CA 1
ATOM 852 C C . SER A 1 103 ? 7.27 -19.281 -26.047 1 78.5 103 SER A C 1
ATOM 854 O O . SER A 1 103 ? 8.008 -18.297 -26.125 1 78.5 103 SER A O 1
ATOM 856 N N . LYS A 1 104 ? 7.148 -20.156 -26.938 1 74.88 104 LYS A N 1
ATOM 857 C CA . LYS A 1 104 ? 7.863 -19.984 -28.203 1 74.88 104 LYS A CA 1
ATOM 858 C C . LYS A 1 104 ? 7.488 -18.672 -28.891 1 74.88 104 LYS A C 1
ATOM 860 O O . LYS A 1 104 ? 8.336 -18.031 -29.516 1 74.88 104 LYS A O 1
ATOM 865 N N . LYS A 1 105 ? 6.43 -18.234 -28.625 1 84.56 105 LYS A N 1
ATOM 866 C CA . LYS A 1 105 ? 5.902 -17.094 -29.359 1 84.56 105 LYS A CA 1
ATOM 867 C C . LYS A 1 105 ? 6.367 -15.781 -28.719 1 84.56 105 LYS A C 1
ATOM 869 O O . LYS A 1 105 ? 6.688 -14.82 -29.422 1 84.56 105 LYS A O 1
ATOM 874 N N . PHE A 1 106 ? 6.527 -15.711 -27.391 1 90.44 106 PHE A N 1
ATOM 875 C CA . PHE A 1 106 ? 6.66 -14.406 -26.75 1 90.44 106 PHE A CA 1
ATOM 876 C C . PHE A 1 106 ? 7.992 -14.297 -26.016 1 90.44 106 PHE A C 1
ATOM 878 O O . PHE A 1 106 ? 8.562 -13.203 -25.922 1 90.44 106 PHE A O 1
ATOM 885 N N . GLY A 1 107 ? 8.484 -15.367 -25.531 1 93.44 107 GLY A N 1
ATOM 886 C CA . GLY A 1 107 ? 9.711 -15.305 -24.75 1 93.44 107 GLY A CA 1
ATOM 887 C C . GLY A 1 107 ? 9.719 -16.266 -23.578 1 93.44 107 GLY A C 1
ATOM 888 O O . GLY A 1 107 ? 9.031 -17.281 -23.594 1 93.44 107 GLY A O 1
ATOM 889 N N . ARG A 1 108 ? 10.688 -15.969 -22.719 1 93.75 108 ARG A N 1
ATOM 890 C CA . ARG A 1 108 ? 10.805 -16.859 -21.578 1 93.75 108 ARG A CA 1
ATOM 891 C C . ARG A 1 108 ? 11.117 -16.094 -20.297 1 93.75 108 ARG A C 1
ATOM 893 O O . ARG A 1 108 ? 11.734 -15.031 -20.344 1 93.75 108 ARG A O 1
ATOM 900 N N . TRP A 1 109 ? 10.609 -16.672 -19.219 1 94.12 109 TRP A N 1
ATOM 901 C CA . TRP A 1 109 ? 10.969 -16.172 -17.891 1 94.12 109 TRP A CA 1
ATOM 902 C C . TRP A 1 109 ? 12.188 -16.906 -17.344 1 94.12 109 TRP A C 1
ATOM 904 O O . TRP A 1 109 ? 12.156 -18.125 -17.156 1 94.12 109 TRP A O 1
ATOM 914 N N . LYS A 1 110 ? 13.266 -16.156 -17.094 1 93.75 110 LYS A N 1
ATOM 915 C CA . LYS A 1 110 ? 14.508 -16.719 -16.594 1 93.75 110 LYS A CA 1
ATOM 916 C C . LYS A 1 110 ? 14.695 -16.422 -15.109 1 93.75 110 LYS A C 1
ATOM 918 O O . LYS A 1 110 ? 14.578 -15.273 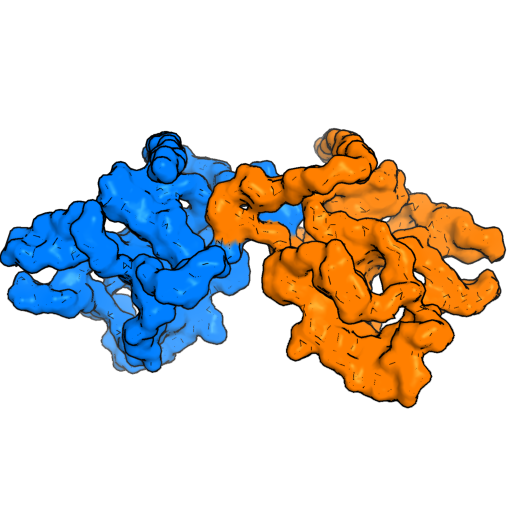-14.688 1 93.75 110 LYS A O 1
ATOM 923 N N . ALA A 1 111 ? 15.102 -17.375 -14.359 1 94.75 111 ALA A N 1
ATOM 924 C CA . ALA A 1 111 ? 15.242 -17.234 -12.906 1 94.75 111 ALA A CA 1
ATOM 925 C C . ALA A 1 111 ? 16.328 -16.234 -12.555 1 94.75 111 ALA A C 1
ATOM 927 O O . ALA A 1 111 ? 17.422 -16.25 -13.133 1 94.75 111 ALA A O 1
ATOM 928 N N . THR A 1 112 ? 15.992 -15.25 -11.641 1 95.56 112 THR A N 1
ATOM 929 C CA . THR A 1 112 ? 16.969 -14.312 -11.094 1 95.56 112 THR A CA 1
ATOM 930 C C . THR A 1 112 ? 17.266 -14.625 -9.633 1 95.56 112 THR A C 1
ATOM 932 O O . THR A 1 112 ? 18.406 -14.445 -9.18 1 95.56 112 THR A O 1
ATOM 935 N N . GLN A 1 113 ? 16.328 -14.969 -8.875 1 94.5 113 GLN A N 1
ATOM 936 C CA . GLN A 1 113 ? 16.484 -15.422 -7.496 1 94.5 113 GLN A CA 1
ATOM 937 C C . GLN A 1 113 ? 15.859 -16.797 -7.293 1 94.5 113 GLN A C 1
ATOM 939 O O . GLN A 1 113 ? 14.727 -17.047 -7.719 1 94.5 113 GLN A O 1
ATOM 944 N N . THR A 1 114 ? 16.609 -17.609 -6.633 1 93.12 114 THR A N 1
ATOM 945 C CA . THR A 1 114 ? 16.141 -18.969 -6.359 1 93.12 114 THR A CA 1
ATOM 946 C C . THR A 1 114 ? 15.023 -18.953 -5.316 1 93.12 114 THR A C 1
ATOM 948 O O . THR A 1 114 ? 14.867 -17.969 -4.59 1 93.12 114 THR A O 1
ATOM 951 N N . ARG A 1 115 ? 14.43 -20.078 -5.262 1 93.44 115 ARG A N 1
ATOM 952 C CA . ARG A 1 115 ? 13.289 -20.234 -4.363 1 93.44 115 ARG A CA 1
ATOM 953 C C . ARG A 1 115 ? 13.711 -20.078 -2.906 1 93.44 115 ARG A C 1
ATOM 955 O O . ARG A 1 115 ? 14.656 -20.734 -2.461 1 93.44 115 ARG A O 1
ATOM 962 N N . THR A 1 116 ? 13.07 -19.141 -2.27 1 97.06 116 THR A N 1
ATOM 963 C CA . THR A 1 116 ? 13.336 -18.906 -0.854 1 97.06 116 THR A CA 1
ATOM 964 C C . THR A 1 116 ? 12.055 -19.047 -0.036 1 97.06 116 THR A C 1
ATOM 966 O O . THR A 1 116 ? 10.953 -18.875 -0.562 1 97.06 116 THR A O 1
ATOM 969 N N . ASP A 1 117 ? 12.281 -19.312 1.223 1 97.69 117 ASP A N 1
ATOM 970 C CA . ASP A 1 117 ? 11.133 -19.5 2.109 1 97.69 117 ASP A CA 1
ATOM 971 C C . ASP A 1 117 ? 10.414 -18.188 2.363 1 97.69 117 ASP A C 1
ATOM 973 O O . ASP A 1 117 ? 11.055 -17.141 2.533 1 97.69 117 ASP A O 1
ATOM 977 N N . VAL A 1 118 ? 9.125 -18.312 2.348 1 98.12 118 VAL A N 1
ATOM 978 C CA . VAL A 1 118 ? 8.289 -17.203 2.801 1 98.12 118 VAL A CA 1
ATOM 979 C C . VAL A 1 118 ? 7.723 -17.516 4.184 1 98.12 118 VAL A C 1
ATOM 981 O O . VAL A 1 118 ? 7.082 -18.547 4.379 1 98.12 118 VAL A O 1
ATOM 984 N N . TYR A 1 119 ? 7.91 -16.547 5.102 1 97.94 119 TYR A N 1
ATOM 985 C CA . TYR A 1 119 ? 7.492 -16.781 6.48 1 97.94 119 TYR A CA 1
ATOM 986 C C . TYR A 1 119 ? 6.164 -16.094 6.766 1 97.94 119 TYR A C 1
ATOM 988 O O . TYR A 1 119 ? 5.84 -15.062 6.156 1 97.94 119 TYR A O 1
ATOM 996 N N . ASP A 1 120 ? 5.469 -16.656 7.68 1 97.44 120 ASP A N 1
ATOM 997 C CA . ASP A 1 120 ? 4.199 -16.094 8.133 1 97.44 120 ASP A CA 1
ATOM 998 C C . ASP A 1 120 ? 4.41 -14.727 8.789 1 97.44 120 ASP A C 1
ATOM 1000 O O . ASP A 1 120 ? 5.371 -14.531 9.539 1 97.44 120 ASP A O 1
ATOM 1004 N N . ASP A 1 121 ? 3.41 -13.844 8.578 1 94.62 121 ASP A N 1
ATOM 1005 C CA . ASP A 1 121 ? 3.541 -12.492 9.094 1 94.62 121 ASP A CA 1
ATOM 1006 C C . ASP A 1 121 ? 3.42 -12.469 10.617 1 94.62 121 ASP A C 1
ATOM 1008 O O . ASP A 1 121 ? 4 -11.609 11.281 1 94.62 121 ASP A O 1
ATOM 1012 N N . VAL A 1 122 ? 2.557 -13.328 11.172 1 92.38 122 VAL A N 1
ATOM 1013 C CA . VAL A 1 122 ? 2.279 -13.344 12.609 1 92.38 122 VAL A CA 1
ATOM 1014 C C . VAL A 1 122 ? 3.248 -14.289 13.312 1 92.38 122 VAL A C 1
ATOM 1016 O O . VAL A 1 122 ? 3.99 -13.867 14.203 1 92.38 122 VAL A O 1
ATOM 1019 N N . ASN A 1 123 ? 3.262 -15.531 12.797 1 94.94 123 ASN A N 1
ATOM 1020 C CA . ASN A 1 123 ? 4.211 -16.516 13.297 1 94.94 123 ASN A CA 1
ATOM 1021 C C . ASN A 1 123 ? 5.449 -16.609 12.406 1 94.94 123 ASN A C 1
ATOM 1023 O O . ASN A 1 123 ? 5.559 -17.5 11.57 1 94.94 123 ASN A O 1
ATOM 1027 N N . THR A 1 124 ? 6.445 -15.875 12.719 1 94.31 124 THR A N 1
ATOM 1028 C CA . THR A 1 124 ? 7.586 -15.648 11.836 1 94.31 124 THR A CA 1
ATOM 1029 C C . THR A 1 124 ? 8.469 -16.891 11.773 1 94.31 124 THR A C 1
ATOM 1031 O O . THR A 1 124 ? 9.43 -16.938 11 1 94.31 124 THR A O 1
ATOM 1034 N N . GLN A 1 125 ? 8.219 -17.906 12.477 1 96.25 125 GLN A N 1
ATOM 1035 C CA . GLN A 1 125 ? 8.992 -19.141 12.414 1 96.25 125 GLN A CA 1
ATOM 1036 C C . GLN A 1 125 ? 8.336 -20.156 11.484 1 96.25 125 GLN A C 1
ATOM 1038 O O . GLN A 1 125 ? 8.93 -21.188 11.164 1 96.25 125 GLN A O 1
ATOM 1043 N N . MET A 1 126 ? 7.215 -19.844 11.062 1 96.69 126 MET A N 1
ATOM 1044 C CA . MET A 1 126 ? 6.469 -20.781 10.227 1 96.69 126 MET A CA 1
ATOM 1045 C C . MET A 1 126 ? 6.641 -20.438 8.75 1 96.69 126 MET A C 1
ATOM 1047 O O . MET A 1 126 ? 6.383 -19.297 8.336 1 96.69 126 MET A O 1
ATOM 1051 N N . VAL A 1 127 ? 6.98 -21.406 7.984 1 97.25 127 VAL A N 1
ATOM 1052 C CA . VAL A 1 127 ? 7.078 -21.25 6.535 1 97.25 127 VAL A CA 1
ATOM 1053 C C . VAL A 1 127 ? 5.723 -21.516 5.895 1 97.25 127 VAL A C 1
ATOM 1055 O O . VAL A 1 127 ? 5.121 -22.562 6.121 1 97.25 127 VAL A O 1
ATOM 1058 N N . VAL A 1 128 ? 5.285 -20.562 5.043 1 97.38 128 VAL A N 1
ATOM 1059 C CA . VAL A 1 128 ? 3.951 -20.734 4.473 1 97.38 128 VAL A CA 1
ATOM 1060 C C . VAL A 1 128 ? 4.062 -21.078 2.992 1 97.38 128 VAL A C 1
ATOM 1062 O O . VAL A 1 128 ? 3.098 -21.547 2.385 1 97.38 128 VAL A O 1
ATOM 1065 N N . GLY A 1 129 ? 5.199 -20.828 2.42 1 97.19 129 GLY A N 1
ATOM 1066 C CA . GLY A 1 129 ? 5.438 -21.109 1.011 1 97.19 129 GLY A CA 1
ATOM 1067 C C . GLY A 1 129 ? 6.812 -20.672 0.544 1 97.19 129 GLY A C 1
ATOM 1068 O O . GLY A 1 129 ? 7.738 -20.547 1.35 1 97.19 129 GLY A O 1
ATOM 1069 N N . LYS A 1 130 ? 6.934 -20.547 -0.794 1 96.56 130 LYS A N 1
ATOM 1070 C CA . LYS A 1 130 ? 8.211 -20.141 -1.383 1 96.56 130 LYS A CA 1
ATOM 1071 C C . LYS A 1 130 ? 8.008 -19.062 -2.445 1 96.56 130 LYS A C 1
ATOM 1073 O O . LYS A 1 130 ? 6.934 -18.953 -3.033 1 96.56 130 LYS A O 1
ATOM 1078 N N . SER A 1 131 ? 9.055 -18.297 -2.561 1 97.75 131 SER A N 1
ATOM 1079 C CA . SER A 1 131 ? 9.055 -17.266 -3.584 1 97.75 131 SER A CA 1
ATOM 1080 C C . SER A 1 131 ? 10.312 -17.312 -4.438 1 97.75 131 SER A C 1
ATOM 1082 O O . SER A 1 131 ? 11.383 -17.703 -3.953 1 97.75 131 SER A O 1
ATOM 1084 N N . ALA A 1 132 ? 10.125 -16.984 -5.703 1 96.88 132 ALA A N 1
ATOM 1085 C CA . ALA A 1 132 ? 11.234 -16.844 -6.648 1 96.88 132 ALA A CA 1
ATOM 1086 C C . ALA A 1 132 ? 10.984 -15.672 -7.602 1 96.88 132 ALA A C 1
ATOM 1088 O O . ALA A 1 132 ? 9.859 -15.195 -7.73 1 96.88 132 ALA A O 1
ATOM 1089 N N . SER A 1 133 ? 12.07 -15.18 -8.156 1 97.44 133 SER A N 1
ATOM 1090 C CA . SER A 1 133 ? 11.906 -14.086 -9.109 1 97.44 133 SER A CA 1
ATOM 1091 C C . SER A 1 133 ? 12.484 -14.445 -10.477 1 97.44 133 SER A C 1
ATOM 1093 O O . SER A 1 133 ? 13.398 -15.266 -10.57 1 97.44 133 SER A O 1
ATOM 1095 N N . PHE A 1 134 ? 11.945 -13.859 -11.508 1 96.44 134 PHE A N 1
ATOM 1096 C CA . PHE A 1 134 ? 12.281 -14.141 -12.898 1 96.44 134 PHE A CA 1
ATOM 1097 C C . PHE A 1 134 ? 12.32 -12.859 -13.719 1 96.44 134 PHE A C 1
ATOM 1099 O O . PHE A 1 134 ? 11.492 -11.969 -13.523 1 96.44 134 PHE A O 1
ATOM 1106 N N . ALA A 1 135 ? 13.234 -12.82 -14.625 1 97.25 135 ALA A N 1
ATOM 1107 C CA . ALA A 1 135 ? 13.289 -11.75 -15.617 1 97.25 135 ALA A CA 1
ATOM 1108 C C . ALA A 1 135 ? 12.742 -12.227 -16.953 1 97.25 135 ALA A C 1
ATOM 1110 O O . ALA A 1 135 ? 13 -13.359 -17.375 1 97.25 135 ALA A O 1
ATOM 1111 N N . PHE A 1 136 ? 12.133 -11.359 -17.672 1 96.75 136 PHE A N 1
ATOM 1112 C CA . PHE A 1 136 ? 11.562 -11.742 -18.953 1 96.75 136 PHE A CA 1
ATOM 1113 C C . PHE A 1 136 ? 12.555 -11.5 -20.094 1 96.75 136 PHE A C 1
ATOM 1115 O O . PHE A 1 136 ? 13.055 -10.383 -20.25 1 96.75 136 PHE A O 1
ATOM 1122 N N . LEU A 1 137 ? 12.859 -12.547 -20.797 1 96.38 137 LEU A N 1
ATOM 1123 C CA . LEU A 1 137 ? 13.602 -12.477 -22.047 1 96.38 137 LEU A CA 1
ATOM 1124 C C . LEU A 1 137 ? 12.664 -12.586 -23.234 1 96.38 137 LEU A C 1
ATOM 1126 O O . LEU A 1 137 ? 11.875 -13.539 -23.328 1 96.38 137 LEU A O 1
ATOM 1130 N N . ASP A 1 138 ? 12.758 -11.68 -24.125 1 94.69 138 ASP A N 1
ATOM 1131 C CA . ASP A 1 138 ? 11.844 -11.727 -25.266 1 94.69 138 ASP A CA 1
ATOM 1132 C C . ASP A 1 138 ? 12.234 -12.844 -26.234 1 94.69 138 ASP A C 1
ATOM 1134 O O . ASP A 1 138 ? 13.086 -13.68 -25.922 1 94.69 138 ASP A O 1
ATOM 1138 N N . ASP A 1 139 ? 11.492 -13.016 -27.391 1 91.81 139 ASP A N 1
ATOM 1139 C CA . ASP A 1 139 ? 11.633 -14.125 -28.328 1 91.81 139 ASP A CA 1
ATOM 1140 C C . ASP A 1 139 ? 13 -14.094 -29 1 91.81 139 ASP A C 1
ATOM 1142 O O . ASP A 1 139 ? 13.438 -15.094 -29.578 1 91.81 139 ASP A O 1
ATOM 1146 N N . LYS A 1 140 ? 13.734 -12.945 -28.891 1 94 140 LYS A N 1
ATOM 1147 C CA . LYS A 1 140 ? 15.086 -12.82 -29.438 1 94 140 LYS A CA 1
ATOM 1148 C C . LYS A 1 140 ? 16.141 -13.031 -28.344 1 94 140 LYS A C 1
ATOM 1150 O O . LYS A 1 140 ? 17.344 -12.977 -28.625 1 94 140 LYS A O 1
ATOM 1155 N N . GLY A 1 141 ? 15.656 -13.172 -27.156 1 92.5 141 GLY A N 1
ATOM 1156 C CA . GLY A 1 141 ? 16.578 -13.43 -26.047 1 92.5 141 GLY A CA 1
ATOM 1157 C C . GLY A 1 141 ? 17.031 -12.164 -25.344 1 92.5 141 GLY A C 1
ATOM 1158 O O . GLY A 1 141 ? 17.922 -12.211 -24.5 1 92.5 141 GLY A O 1
ATOM 1159 N N . HIS A 1 142 ? 16.438 -11.039 -25.672 1 95.31 142 HIS A N 1
ATOM 1160 C CA . HIS A 1 142 ? 16.812 -9.789 -25.031 1 95.31 142 HIS A CA 1
ATOM 1161 C C . HIS A 1 142 ? 16.109 -9.641 -23.672 1 95.31 142 HIS A C 1
ATOM 1163 O O . HIS A 1 142 ? 14.914 -9.906 -23.547 1 95.31 142 HIS A O 1
ATOM 1169 N N . LYS A 1 143 ? 16.969 -9.141 -22.766 1 94.62 143 LYS A N 1
ATOM 1170 C CA . LYS A 1 143 ? 16.391 -8.859 -21.438 1 94.62 143 LYS A CA 1
ATOM 1171 C C . LYS A 1 143 ? 15.469 -7.648 -21.484 1 94.62 143 LYS A C 1
ATOM 1173 O O . LYS A 1 143 ? 15.805 -6.629 -22.094 1 94.62 143 LYS A O 1
ATOM 1178 N N . THR A 1 144 ? 14.328 -7.766 -20.906 1 96.19 144 THR A N 1
ATOM 1179 C CA . THR A 1 144 ? 13.391 -6.648 -20.812 1 96.19 144 THR A CA 1
ATOM 1180 C C . THR A 1 144 ? 13.359 -6.09 -19.391 1 96.19 144 THR A C 1
ATOM 1182 O O . THR A 1 144 ? 14.156 -6.488 -18.547 1 96.19 144 THR A O 1
ATOM 1185 N N . GLU A 1 145 ? 12.508 -5.148 -19.172 1 97 145 GLU A N 1
ATOM 1186 C CA . GLU A 1 145 ? 12.414 -4.508 -17.859 1 97 145 GLU A CA 1
ATOM 1187 C C . GLU A 1 145 ? 11.438 -5.242 -16.953 1 97 145 GLU A C 1
ATOM 1189 O O . GLU A 1 145 ? 11.25 -4.859 -15.797 1 97 145 GLU A O 1
ATOM 1194 N N . TRP A 1 146 ? 10.875 -6.281 -17.453 1 97.25 146 TRP A N 1
ATOM 1195 C CA . TRP A 1 146 ? 9.82 -6.973 -16.719 1 9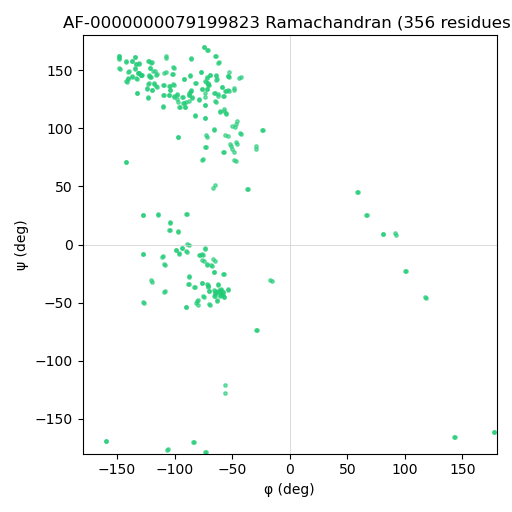7.25 146 TRP A CA 1
ATOM 1196 C C . TRP A 1 146 ? 10.422 -7.973 -15.734 1 97.25 146 TRP A C 1
ATOM 1198 O O . TRP A 1 146 ? 11.258 -8.797 -16.109 1 97.25 146 TRP A O 1
ATOM 120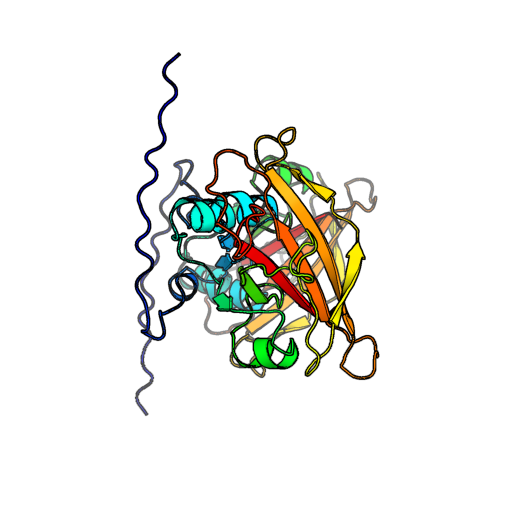8 N N . LEU A 1 147 ? 10.039 -7.871 -14.492 1 97.69 147 LEU A N 1
ATOM 1209 C CA . LEU A 1 147 ? 10.391 -8.797 -13.414 1 97.69 147 LEU A CA 1
ATOM 1210 C C . LEU A 1 147 ? 9.141 -9.461 -12.844 1 97.69 147 LEU A C 1
ATOM 1212 O O . LEU A 1 147 ? 8.117 -8.797 -12.641 1 97.69 147 LEU A O 1
ATOM 1216 N N . MET A 1 148 ? 9.266 -10.703 -12.586 1 97.12 148 MET A N 1
ATOM 1217 C CA . MET A 1 148 ? 8.148 -11.445 -12.016 1 97.12 148 MET A CA 1
ATOM 1218 C C . MET A 1 148 ? 8.539 -12.102 -10.695 1 97.12 148 MET A C 1
ATOM 1220 O O . MET A 1 148 ? 9.641 -12.648 -10.57 1 97.12 148 MET A O 1
ATOM 1224 N N . TYR A 1 149 ? 7.648 -12.031 -9.758 1 97.81 149 TYR A N 1
ATOM 1225 C CA . TYR A 1 149 ? 7.742 -12.805 -8.531 1 97.81 149 TYR A CA 1
ATOM 1226 C C . TYR A 1 149 ? 6.688 -13.906 -8.484 1 97.81 149 TYR A C 1
ATOM 1228 O O . TYR A 1 149 ? 5.504 -13.648 -8.727 1 97.81 149 TYR A O 1
ATOM 1236 N N . GLU A 1 150 ? 7.09 -15.109 -8.227 1 96.75 150 GLU A N 1
ATOM 1237 C CA . GLU A 1 150 ? 6.215 -16.281 -8.195 1 96.75 150 GLU A CA 1
ATOM 1238 C C . GLU A 1 150 ? 6.141 -16.875 -6.793 1 96.75 150 GLU A C 1
ATOM 1240 O O . GLU A 1 150 ? 7.168 -17.047 -6.129 1 96.75 150 GLU A O 1
ATOM 1245 N N . TYR A 1 151 ? 4.934 -17.203 -6.41 1 97.06 151 TYR A N 1
ATOM 1246 C CA . TYR A 1 151 ? 4.684 -17.797 -5.105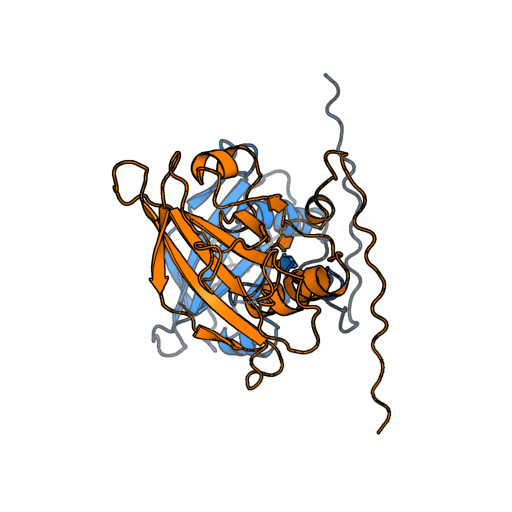 1 97.06 151 TYR A CA 1
ATOM 1247 C C . TYR A 1 151 ? 4.062 -19.188 -5.258 1 97.06 151 TYR A C 1
ATOM 1249 O O . TYR A 1 151 ? 3.121 -19.375 -6.035 1 97.06 151 TYR A O 1
ATOM 1257 N N . THR A 1 152 ? 4.598 -20.109 -4.523 1 94.31 152 THR A N 1
ATOM 1258 C CA . THR A 1 152 ? 4.094 -21.469 -4.5 1 94.31 152 THR A CA 1
ATOM 1259 C C . THR A 1 152 ? 3.988 -21.984 -3.066 1 94.31 152 THR A C 1
ATOM 1261 O O . THR A 1 152 ? 4.523 -21.375 -2.141 1 94.31 152 THR A O 1
ATOM 1264 N N . THR A 1 153 ? 3.217 -23.016 -2.934 1 93.25 153 THR A N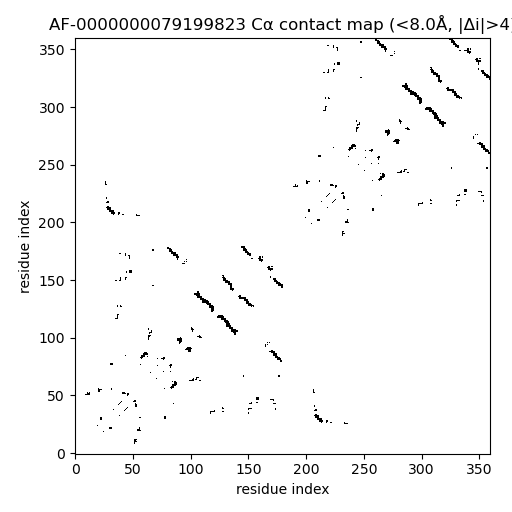 1
ATOM 1265 C CA . THR A 1 153 ? 3.113 -23.641 -1.625 1 93.25 153 THR A CA 1
ATOM 1266 C C . THR A 1 153 ? 3.299 -25.156 -1.74 1 93.25 153 THR A C 1
ATOM 1268 O O . THR A 1 153 ? 2.963 -25.75 -2.766 1 93.25 153 THR A O 1
ATOM 1271 N N . ASP A 1 154 ? 3.881 -25.688 -0.675 1 85.5 154 ASP A N 1
ATOM 1272 C CA . ASP A 1 154 ? 4.059 -27.141 -0.597 1 85.5 154 ASP A CA 1
ATOM 1273 C C . ASP A 1 154 ? 3.223 -27.734 0.535 1 85.5 154 ASP A C 1
ATOM 1275 O O . ASP A 1 154 ? 3.586 -28.766 1.106 1 85.5 154 ASP A O 1
ATOM 1279 N N . ASP A 1 155 ? 2.229 -27.078 0.836 1 86.19 155 ASP A N 1
ATOM 1280 C CA . ASP A 1 155 ? 1.338 -27.547 1.897 1 86.19 155 ASP A CA 1
ATOM 1281 C C . ASP A 1 155 ? 0.743 -28.906 1.559 1 86.19 155 ASP A C 1
ATOM 1283 O O . ASP A 1 155 ? -0.029 -29.031 0.606 1 86.19 155 ASP A O 1
ATOM 1287 N N . PRO A 1 156 ? 1.076 -29.922 2.311 1 82.81 156 PRO A N 1
ATOM 1288 C CA . PRO A 1 156 ? 0.649 -31.281 1.989 1 82.81 156 PRO A CA 1
ATOM 1289 C C . PRO A 1 156 ? -0.855 -31.484 2.152 1 82.81 156 PRO A C 1
ATOM 1291 O O . PRO A 1 156 ? -1.41 -32.469 1.645 1 82.81 156 PRO A O 1
ATOM 1294 N N . GLU A 1 157 ? -1.484 -30.594 2.861 1 82.62 157 GLU A N 1
ATOM 1295 C CA . GLU A 1 157 ? -2.916 -30.734 3.105 1 82.62 157 GLU A CA 1
ATOM 1296 C C . GLU A 1 157 ? -3.73 -30.297 1.893 1 82.62 157 GLU A C 1
ATOM 1298 O O . GLU A 1 157 ? -4.934 -30.562 1.816 1 82.62 157 GLU A O 1
ATOM 1303 N N . LEU A 1 158 ? -3.111 -29.734 0.974 1 83.81 158 LEU A N 1
ATOM 1304 C CA . LEU A 1 158 ? -3.812 -29.219 -0.197 1 83.81 158 LEU A CA 1
ATOM 1305 C C . LEU A 1 158 ? -3.857 -30.266 -1.307 1 83.81 158 LEU A C 1
ATOM 1307 O O . LEU A 1 158 ? -2.928 -31.062 -1.45 1 83.81 158 LEU A O 1
ATOM 1311 N N . PRO A 1 159 ? -5.043 -30.266 -2.012 1 75 159 PRO A N 1
ATOM 1312 C CA . PRO A 1 159 ? -5.164 -31.234 -3.098 1 75 159 PRO A CA 1
ATOM 1313 C C . PRO A 1 159 ? -4.133 -31.016 -4.207 1 75 159 PRO A C 1
ATOM 1315 O O . PRO A 1 159 ? -3.807 -29.875 -4.531 1 75 159 PRO A O 1
ATOM 1318 N N . PHE A 1 160 ? -3.471 -32.125 -4.48 1 65.94 160 PHE A N 1
ATOM 1319 C CA . PHE A 1 160 ? -2.574 -32.062 -5.629 1 65.94 160 PHE A CA 1
ATOM 1320 C C . PHE A 1 160 ? -3.342 -32.281 -6.93 1 65.94 160 PHE A C 1
ATOM 1322 O O . PHE A 1 160 ? -4.293 -33.062 -6.969 1 65.94 160 PHE A O 1
ATOM 1329 N N . GLY A 1 161 ? -3.504 -31.359 -7.785 1 58.31 161 GLY A N 1
ATOM 1330 C CA . GLY A 1 161 ? -4.117 -31.672 -9.062 1 58.31 161 GLY A CA 1
ATOM 1331 C C . GLY A 1 161 ? -3.373 -32.75 -9.844 1 58.31 161 GLY A C 1
ATOM 1332 O O . GLY A 1 161 ? -2.191 -32.969 -9.594 1 58.31 161 GLY A O 1
ATOM 1333 N N . SER A 1 162 ? -4.18 -33.781 -10.25 1 51.22 162 SER A N 1
ATOM 1334 C CA . SER A 1 162 ? -3.584 -34.75 -11.164 1 51.22 162 SER A CA 1
ATOM 1335 C C . SER A 1 162 ? -2.916 -34.062 -12.344 1 51.22 162 SER A C 1
ATOM 1337 O O . SER A 1 162 ? -3.564 -33.312 -13.086 1 51.22 162 SER A O 1
ATOM 1339 N N . GLY A 1 163 ? -1.743 -33.625 -12.109 1 49.25 163 GLY A N 1
ATOM 1340 C CA . GLY A 1 163 ? -1.169 -33.219 -13.391 1 49.25 163 GLY A CA 1
ATOM 1341 C C . GLY A 1 163 ? -1.463 -34.219 -14.508 1 49.25 163 GLY A C 1
ATOM 1342 O O . GLY A 1 163 ? -1.935 -35.312 -14.258 1 49.25 163 GLY A O 1
ATOM 1343 N N . GLN A 1 164 ? -1.703 -33.906 -15.781 1 45.62 164 GLN A N 1
ATOM 1344 C CA . GLN A 1 164 ? -2.047 -34.906 -16.766 1 45.62 164 GLN A CA 1
ATOM 1345 C C . GLN A 1 164 ? -1.445 -36.25 -16.406 1 45.62 164 GLN A C 1
ATOM 1347 O O . GLN A 1 164 ? -2.119 -37.281 -16.484 1 45.62 164 GLN A O 1
ATOM 1352 N N . ASN A 1 165 ? -0.11 -36.469 -16.562 1 44.22 165 ASN A N 1
ATOM 1353 C CA . ASN A 1 165 ? 0.536 -37.75 -16.594 1 44.22 165 ASN A CA 1
ATOM 1354 C C . ASN A 1 165 ? 0.958 -38.219 -15.203 1 44.22 165 ASN A C 1
ATOM 1356 O O . ASN A 1 165 ? 1.906 -39 -15.047 1 44.22 165 ASN A O 1
ATOM 1360 N N . GLY A 1 166 ? 0.404 -37.875 -13.992 1 47.44 166 GLY A N 1
ATOM 1361 C CA . GLY A 1 166 ? 0.668 -38.562 -12.734 1 47.44 166 GLY A CA 1
ATOM 1362 C C . GLY A 1 166 ? 1.319 -37.656 -11.703 1 47.44 166 GLY A C 1
ATOM 1363 O O . GLY A 1 166 ? 1.479 -38.062 -10.539 1 47.44 166 GLY A O 1
ATOM 1364 N N . LYS A 1 167 ? 2.373 -36.844 -12.023 1 50.69 167 LYS A N 1
ATOM 1365 C CA . LYS A 1 167 ? 3.062 -36.125 -10.961 1 50.69 167 LYS A CA 1
ATOM 1366 C C . LYS A 1 167 ? 2.205 -34.969 -10.445 1 50.69 167 LYS A C 1
ATOM 1368 O O . LYS A 1 167 ? 1.6 -34.219 -11.234 1 50.69 167 LYS A O 1
ATOM 1373 N N . GLU A 1 168 ? 2.045 -34.875 -9.094 1 53.34 168 GLU A N 1
ATOM 1374 C CA . GLU A 1 168 ? 1.136 -34.062 -8.281 1 53.34 168 GLU A CA 1
ATOM 1375 C C . GLU A 1 168 ? 1.593 -32.594 -8.219 1 53.34 168 GLU A C 1
ATOM 1377 O O . GLU A 1 168 ? 2.723 -32.312 -7.809 1 53.34 168 GLU A O 1
ATOM 1382 N N . VAL A 1 169 ? 1.521 -31.766 -9.094 1 55.31 169 VAL A N 1
ATOM 1383 C CA . VAL A 1 169 ? 1.868 -30.344 -9 1 55.31 169 VAL A CA 1
ATOM 1384 C C . VAL A 1 169 ? 0.642 -29.531 -8.578 1 55.31 169 VAL A C 1
ATOM 1386 O O . VAL A 1 169 ? -0.479 -29.828 -9 1 55.31 169 VAL A O 1
ATOM 1389 N N . HIS A 1 170 ? 0.965 -28.781 -7.332 1 58.34 170 HIS A N 1
ATOM 1390 C CA . HIS A 1 170 ? -0.134 -27.844 -7.18 1 58.34 170 HIS A CA 1
ATOM 1391 C C . HIS A 1 170 ? -0.406 -27.094 -8.484 1 58.34 170 HIS A C 1
ATOM 1393 O O . HIS A 1 170 ? 0.529 -26.688 -9.18 1 58.34 170 HIS A O 1
ATOM 1399 N N . ILE A 1 171 ? -1.633 -27.047 -8.742 1 77.56 171 ILE A N 1
ATOM 1400 C CA . ILE A 1 171 ? -2.076 -26.672 -10.086 1 77.56 171 ILE A CA 1
ATOM 1401 C C . ILE A 1 171 ? -1.927 -25.172 -10.273 1 77.56 171 ILE A C 1
ATOM 1403 O O . ILE A 1 171 ? -1.708 -24.703 -11.391 1 77.56 171 ILE A O 1
ATOM 1407 N N . TYR A 1 172 ? -1.702 -24.438 -9.047 1 89.31 172 TYR A N 1
ATOM 1408 C CA . TYR A 1 172 ? -1.693 -23 -9.25 1 89.31 172 TYR A CA 1
ATOM 1409 C C . TYR A 1 172 ? -0.448 -22.375 -8.641 1 89.31 172 TYR A C 1
ATOM 1411 O O . TYR A 1 172 ? 0.083 -22.875 -7.645 1 89.31 172 TYR A O 1
ATOM 1419 N N . ALA A 1 173 ? 0.047 -21.375 -9.227 1 94.31 173 ALA A N 1
ATOM 1420 C CA . ALA A 1 173 ? 0.977 -20.406 -8.648 1 94.31 173 ALA A CA 1
ATOM 1421 C C . ALA A 1 173 ? 0.377 -19 -8.641 1 94.31 173 ALA A C 1
ATOM 1423 O O . ALA A 1 173 ? -0.501 -18.688 -9.453 1 94.31 173 ALA A O 1
ATOM 1424 N N . LEU A 1 174 ? 0.792 -18.25 -7.645 1 97.19 174 LEU A N 1
ATOM 1425 C CA . LEU A 1 174 ? 0.464 -16.828 -7.625 1 97.19 174 LEU A CA 1
ATOM 1426 C C . LEU A 1 174 ? 1.672 -15.992 -8.016 1 97.19 174 LEU A C 1
ATOM 1428 O O . LEU A 1 174 ? 2.791 -16.25 -7.57 1 97.19 174 LEU A O 1
ATOM 1432 N N . THR A 1 175 ? 1.434 -15.039 -8.914 1 97.44 175 THR A N 1
ATOM 1433 C CA . THR A 1 175 ? 2.543 -14.227 -9.398 1 97.44 175 THR A CA 1
ATOM 1434 C C . THR A 1 175 ? 2.17 -12.75 -9.391 1 97.44 175 THR A C 1
ATOM 1436 O O . THR A 1 175 ? 0.986 -12.398 -9.391 1 97.44 175 THR A O 1
ATOM 1439 N N . TYR A 1 176 ? 3.191 -11.922 -9.305 1 97.56 176 TYR A N 1
ATOM 1440 C CA . TYR A 1 176 ? 3.004 -10.562 -9.797 1 97.56 176 TYR A CA 1
ATOM 1441 C C . TYR A 1 176 ? 4.215 -10.102 -10.594 1 97.56 176 TYR A C 1
ATOM 1443 O O . TYR A 1 176 ? 5.332 -10.57 -10.367 1 97.56 176 TYR A O 1
ATOM 1451 N N . PHE A 1 177 ? 3.998 -9.352 -11.57 1 96.12 177 PHE A N 1
ATOM 1452 C CA . PHE A 1 177 ? 5.137 -8.758 -12.258 1 96.12 177 PHE A CA 1
ATOM 1453 C C . PHE A 1 177 ? 5.066 -7.234 -12.219 1 96.12 177 PHE A C 1
ATOM 1455 O O . PHE A 1 177 ? 4.016 -6.664 -11.906 1 96.12 177 PHE A O 1
ATOM 1462 N N . ARG A 1 178 ? 6.145 -6.637 -12.344 1 95.81 178 ARG A N 1
ATOM 1463 C CA . ARG A 1 178 ? 6.359 -5.195 -12.328 1 95.81 178 ARG A CA 1
ATOM 1464 C C . ARG A 1 178 ? 7.523 -4.805 -13.234 1 95.81 178 ARG A C 1
ATOM 1466 O O . ARG A 1 178 ? 8.258 -5.668 -13.719 1 95.81 178 ARG A O 1
ATOM 1473 N N . ILE A 1 179 ? 7.492 -3.543 -13.531 1 91.69 179 ILE A N 1
ATOM 1474 C CA . ILE A 1 179 ? 8.641 -3.02 -14.266 1 91.69 179 ILE A CA 1
ATOM 1475 C C . ILE A 1 179 ? 9.727 -2.596 -13.281 1 91.69 179 ILE A C 1
ATOM 1477 O O . ILE A 1 179 ? 9.438 -2.037 -12.219 1 91.69 179 ILE A O 1
ATOM 1481 N N . ASN A 1 180 ? 10.969 -2.99 -13.453 1 76.81 180 ASN A N 1
ATOM 1482 C CA . ASN A 1 180 ? 12.125 -2.662 -12.633 1 76.81 180 ASN A CA 1
ATOM 1483 C C . ASN A 1 180 ? 12.352 -1.155 -12.555 1 76.81 180 ASN A C 1
ATOM 1485 O O . ASN A 1 180 ? 12.156 -0.443 -13.539 1 76.81 180 ASN A O 1
ATOM 1489 N N . MET B 1 1 ? -25.672 23.219 -18 1 22.66 1 MET B N 1
ATOM 1490 C CA . MET B 1 1 ? -24.453 22.531 -17.594 1 22.66 1 MET B CA 1
ATOM 1491 C C . MET B 1 1 ? -24.469 22.219 -16.094 1 22.66 1 MET B C 1
ATOM 1493 O O . MET B 1 1 ? -24.219 23.094 -15.273 1 22.66 1 MET B O 1
ATOM 1497 N N . GLU B 1 2 ? -25.312 21.344 -15.594 1 24.58 2 GLU B N 1
ATOM 1498 C CA . GLU B 1 2 ? -25.766 21.078 -14.227 1 24.58 2 GLU B CA 1
ATOM 1499 C C . GLU B 1 2 ? -24.656 20.406 -13.406 1 24.58 2 GLU B C 1
ATOM 1501 O O . GLU B 1 2 ? -24.125 19.375 -13.797 1 24.58 2 GLU B O 1
ATOM 1506 N N . ILE B 1 3 ? -23.891 21.234 -12.688 1 26.56 3 ILE B N 1
ATOM 1507 C CA . ILE B 1 3 ? -22.828 20.891 -11.734 1 26.56 3 ILE B CA 1
ATOM 1508 C C . ILE B 1 3 ? -23.359 19.891 -10.711 1 26.56 3 ILE B C 1
ATOM 1510 O O . ILE B 1 3 ? -24.312 20.172 -9.984 1 26.56 3 ILE B O 1
ATOM 1514 N N . LEU B 1 4 ? -23.312 18.578 -11.016 1 25.45 4 LEU B N 1
ATOM 1515 C CA . LEU B 1 4 ? -23.672 17.5 -10.102 1 25.45 4 LEU B CA 1
ATOM 1516 C C . LEU B 1 4 ? -23.047 17.719 -8.727 1 25.45 4 LEU B C 1
ATOM 1518 O O . LEU B 1 4 ? -21.812 17.703 -8.594 1 25.45 4 LEU B O 1
ATOM 1522 N N . ASN B 1 5 ? -23.625 18.422 -7.84 1 22.77 5 ASN B N 1
ATOM 1523 C CA . ASN B 1 5 ? -23.344 18.656 -6.426 1 22.77 5 ASN B CA 1
ATOM 1524 C C . ASN B 1 5 ? -23.109 17.328 -5.691 1 22.77 5 ASN B C 1
ATOM 1526 O O . ASN B 1 5 ? -24.031 16.562 -5.461 1 22.77 5 ASN B O 1
ATOM 1530 N N . GLN B 1 6 ? -21.984 16.719 -5.934 1 28.72 6 GLN B N 1
ATOM 1531 C CA . GLN B 1 6 ? -21.672 15.508 -5.191 1 28.72 6 GLN B CA 1
ATOM 1532 C C . GLN B 1 6 ? -21.859 15.711 -3.691 1 28.72 6 GLN B C 1
ATOM 1534 O O . GLN B 1 6 ? -21.344 16.672 -3.125 1 28.72 6 GLN B O 1
ATOM 1539 N N . HIS B 1 7 ? -22.938 15.242 -3.123 1 26.78 7 HIS B N 1
ATOM 1540 C CA . HIS B 1 7 ? -23.391 15.172 -1.737 1 26.78 7 HIS B CA 1
ATOM 1541 C C . HIS B 1 7 ? -22.266 14.75 -0.809 1 26.78 7 HIS B C 1
ATOM 1543 O O . HIS B 1 7 ? -21.641 13.703 -1.009 1 26.78 7 HIS B O 1
ATOM 1549 N N . ILE B 1 8 ? -21.641 15.672 -0.229 1 28.92 8 ILE B N 1
ATOM 1550 C CA . ILE B 1 8 ? -20.688 15.508 0.866 1 28.92 8 ILE B CA 1
ATOM 1551 C C . ILE B 1 8 ? -21.359 14.797 2.037 1 28.92 8 ILE B C 1
ATOM 1553 O O . ILE B 1 8 ? -22.281 15.344 2.65 1 28.92 8 ILE B O 1
ATOM 1557 N N . VAL B 1 9 ? -21.531 13.477 2.043 1 31.94 9 VAL B N 1
ATOM 1558 C CA . VAL B 1 9 ? -22.062 12.82 3.23 1 31.94 9 VAL B CA 1
ATOM 1559 C C . VAL B 1 9 ? -21.188 13.125 4.434 1 31.94 9 VAL B C 1
ATOM 1561 O O . VAL B 1 9 ? -19.953 13.016 4.359 1 31.94 9 VAL B O 1
ATOM 1564 N N . PRO B 1 10 ? -21.594 13.766 5.441 1 28.91 10 PRO B N 1
ATOM 1565 C CA . PRO B 1 10 ? -20.891 14.102 6.684 1 28.91 10 PRO B CA 1
ATOM 1566 C C . PRO B 1 10 ? -20.344 12.875 7.398 1 28.91 10 PRO B C 1
ATOM 1568 O O . PRO B 1 10 ? -21.078 11.922 7.664 1 28.91 10 PRO B O 1
ATOM 1571 N N . TYR B 1 11 ? -19.094 12.453 7.227 1 33.88 11 TYR B N 1
ATOM 1572 C CA . TYR B 1 11 ? -18.531 11.375 8.023 1 33.88 11 TYR B CA 1
ATOM 1573 C C . TYR B 1 11 ? -18.406 11.781 9.484 1 33.88 11 TYR B C 1
ATOM 1575 O O . TYR B 1 11 ? -17.859 12.852 9.789 1 33.88 11 TYR B O 1
ATOM 1583 N N . ALA B 1 12 ? -19.344 11.406 10.445 1 30.72 12 ALA B N 1
ATOM 1584 C CA . ALA B 1 12 ? -19.297 11.633 11.891 1 30.72 12 ALA B CA 1
ATOM 1585 C C . ALA B 1 12 ? -18.016 11.07 12.492 1 30.72 12 ALA B C 1
ATOM 1587 O O . ALA B 1 12 ? -17.672 9.906 12.266 1 30.72 12 ALA B O 1
ATOM 1588 N N . SER B 1 13 ? -17.062 11.781 13.023 1 32.44 13 SER B N 1
ATOM 1589 C CA . SER B 1 13 ? -15.828 11.516 13.75 1 32.44 13 SER B CA 1
ATOM 1590 C C . SER B 1 13 ? -16.109 10.898 15.117 1 32.44 13 SER B C 1
ATOM 1592 O O . SER B 1 13 ? -16.438 11.609 16.078 1 32.44 13 SER B O 1
ATOM 1594 N N . SER B 1 14 ? -16.922 9.836 15.469 1 31.23 14 SER B N 1
ATOM 1595 C CA . SER B 1 14 ? -17.031 9.453 16.875 1 31.23 14 SER B CA 1
ATOM 1596 C C . SER B 1 14 ? -15.664 9.227 17.484 1 31.23 14 SER B C 1
ATOM 1598 O O . SER B 1 14 ? -14.734 8.797 16.812 1 31.23 14 SER B O 1
ATOM 1600 N N . SER B 1 15 ? -15.445 9.508 18.891 1 30.92 15 SER B N 1
ATOM 1601 C CA . SER B 1 15 ? -14.445 9.656 19.953 1 30.92 15 SER B CA 1
ATOM 1602 C C . SER B 1 15 ? -13.578 8.406 20.078 1 30.92 15 SER B C 1
ATOM 1604 O O . SER B 1 15 ? -12.352 8.484 19.969 1 30.92 15 SER B O 1
ATOM 1606 N N . ASN B 1 16 ? -13.422 7.715 21.5 1 33.28 16 ASN B N 1
ATOM 1607 C CA . ASN B 1 16 ? -12.438 7.117 22.406 1 33.28 16 ASN B CA 1
ATOM 1608 C C . ASN B 1 16 ? -12.109 5.684 22 1 33.28 16 ASN B C 1
ATOM 1610 O O . ASN B 1 16 ? -11.453 4.961 22.75 1 33.28 16 ASN B O 1
ATOM 1614 N N . GLN B 1 17 ? -13.109 4.805 21.812 1 36.72 17 GLN B N 1
ATOM 1615 C CA . GLN B 1 17 ? -12.945 3.357 21.906 1 36.72 17 GLN B CA 1
ATOM 1616 C C . GLN B 1 17 ? -11.852 2.871 20.953 1 36.72 17 GLN B C 1
ATOM 1618 O O . GLN B 1 17 ? -11.648 3.449 19.891 1 36.72 17 GLN B O 1
ATOM 1623 N N . PRO B 1 18 ? -10.875 2.01 21.375 1 40.62 18 PRO B N 1
ATOM 1624 C CA . PRO B 1 18 ? -9.859 1.43 20.5 1 40.62 18 PRO B CA 1
ATOM 1625 C C . PRO B 1 18 ? -10.406 1.084 19.109 1 40.62 18 PRO B C 1
ATOM 1627 O O . PRO B 1 18 ? -11.258 0.201 18.984 1 40.62 18 PRO B O 1
ATOM 1630 N N . GLU B 1 19 ? -11.133 1.949 18.406 1 43.78 19 GLU B N 1
ATOM 1631 C CA . GLU B 1 19 ? -11.852 1.854 17.141 1 43.78 19 GLU B CA 1
ATOM 1632 C C . GLU B 1 19 ? -11.203 0.842 16.203 1 43.78 19 GLU B C 1
ATOM 1634 O O . GLU B 1 19 ? -10.008 0.943 15.914 1 43.78 19 GLU B O 1
ATOM 1639 N N . SER B 1 20 ? -11.531 -0.406 16.344 1 56.47 20 SER B N 1
ATOM 1640 C CA . SER B 1 20 ? -11.18 -1.365 15.305 1 56.47 20 SER B CA 1
ATOM 1641 C C . SER B 1 20 ? -10.977 -0.67 13.961 1 56.47 20 SER B C 1
ATOM 1643 O O . SER B 1 20 ? -11.852 0.057 13.492 1 56.47 20 SER B O 1
ATOM 1645 N N . ASP B 1 21 ? -9.594 -0.381 13.586 1 80.06 21 ASP B N 1
ATOM 1646 C CA . ASP B 1 21 ? -9.133 0.34 12.398 1 80.06 21 ASP B CA 1
ATOM 1647 C C . ASP B 1 21 ? -9.852 -0.152 11.141 1 80.06 21 ASP B C 1
ATOM 1649 O O . ASP B 1 21 ? -10.156 -1.34 11.023 1 80.06 21 ASP B O 1
ATOM 1653 N N . TYR B 1 22 ? -10.789 0.621 10.586 1 90 22 TYR B N 1
ATOM 1654 C CA . TYR B 1 22 ? -11.398 0.341 9.289 1 90 22 TYR B CA 1
ATOM 1655 C C . TYR B 1 22 ? -10.555 -0.643 8.492 1 90 22 TYR B C 1
ATOM 1657 O O . TYR B 1 22 ? -11.086 -1.549 7.844 1 90 22 TYR B O 1
ATOM 1665 N N . GLU B 1 23 ? -9.336 -0.64 8.664 1 92.81 23 GLU B N 1
ATOM 1666 C CA . GLU B 1 23 ? -8.414 -1.479 7.902 1 92.81 23 GLU B CA 1
ATOM 1667 C C . GLU B 1 23 ? -8.539 -2.945 8.305 1 92.81 23 GLU B C 1
ATOM 1669 O O . GLU B 1 23 ? -8.391 -3.84 7.469 1 92.81 23 GLU B O 1
ATOM 1674 N N . ASP B 1 24 ? -8.805 -3.164 9.531 1 90.5 24 ASP B N 1
ATOM 1675 C CA . ASP B 1 24 ? -8.906 -4.531 10.039 1 90.5 24 ASP B CA 1
ATOM 1676 C C . ASP B 1 24 ? -10.172 -5.215 9.531 1 90.5 24 ASP B C 1
ATOM 1678 O O . ASP B 1 24 ? -10.297 -6.441 9.617 1 90.5 24 ASP B O 1
ATOM 1682 N N . SER B 1 25 ? -11.078 -4.418 9.078 1 92.31 25 SER B N 1
ATOM 1683 C CA . SER B 1 25 ? -12.328 -4.969 8.562 1 92.31 25 SER B CA 1
ATOM 1684 C C . SER B 1 25 ? -12.219 -5.289 7.074 1 92.31 25 SER B C 1
ATOM 1686 O O . SER B 1 25 ? -13.125 -5.898 6.5 1 92.31 25 SER B O 1
ATOM 1688 N N . LEU B 1 26 ? -11.164 -4.945 6.473 1 95 26 LEU B N 1
ATOM 1689 C CA . LEU B 1 26 ? -11 -5.148 5.039 1 95 26 LEU B CA 1
ATOM 1690 C C . LEU B 1 26 ? -10.484 -6.551 4.738 1 95 26 LEU B C 1
ATOM 1692 O O . LEU B 1 26 ? -9.953 -7.223 5.629 1 95 26 LEU B O 1
ATOM 1696 N N . PHE B 1 27 ? -10.672 -6.992 3.545 1 95.25 27 PHE B N 1
ATOM 1697 C CA . PHE B 1 27 ? -10.086 -8.258 3.113 1 95.25 27 PHE B CA 1
ATOM 1698 C C . PHE B 1 27 ? -8.57 -8.203 3.186 1 95.25 27 PHE B C 1
ATOM 1700 O O . PHE B 1 27 ? -7.973 -7.133 3.08 1 95.25 27 PHE B O 1
ATOM 1707 N N . PRO B 1 28 ? -7.926 -9.328 3.291 1 95.19 28 PRO B N 1
ATOM 1708 C CA . PRO B 1 28 ? -6.473 -9.344 3.459 1 95.19 28 PRO B CA 1
ATOM 1709 C C . PRO B 1 28 ? -5.734 -8.656 2.314 1 95.19 28 PRO B C 1
ATOM 1711 O O . PRO B 1 28 ? -6.109 -8.812 1.15 1 95.19 28 PRO B O 1
ATOM 1714 N N . GLY B 1 29 ? -4.727 -7.84 2.797 1 96.31 29 GLY B N 1
ATOM 1715 C CA . GLY B 1 29 ? -3.869 -7.23 1.79 1 96.31 29 GLY B CA 1
ATOM 1716 C C . GLY B 1 29 ? -4.234 -5.789 1.49 1 96.31 29 GLY B C 1
ATOM 1717 O O . GLY B 1 29 ? -3.443 -5.055 0.897 1 96.31 29 GLY B O 1
ATOM 1718 N N . TYR B 1 30 ? -5.445 -5.398 1.763 1 96.31 30 TYR B N 1
ATOM 1719 C CA . TYR B 1 30 ? -5.809 -3.996 1.587 1 96.31 30 TYR B CA 1
ATOM 1720 C C . TYR B 1 30 ? -5.312 -3.15 2.754 1 96.31 30 TYR B C 1
ATOM 1722 O O . TYR B 1 30 ? -5.586 -3.463 3.914 1 96.31 30 TYR B O 1
ATOM 1730 N N . LYS B 1 31 ? -4.582 -2.158 2.385 1 96.62 31 LYS B N 1
ATOM 1731 C CA . LYS B 1 31 ? -3.916 -1.324 3.381 1 96.62 31 LYS B CA 1
ATOM 1732 C C . LYS B 1 31 ? -4.035 0.155 3.025 1 96.62 31 LYS B C 1
ATOM 1734 O O . LYS B 1 31 ? -4.266 0.504 1.866 1 96.62 31 LYS B O 1
ATOM 1739 N N . PHE B 1 32 ? -3.891 0.966 4.004 1 96.81 32 PHE B N 1
ATOM 1740 C CA . PHE B 1 32 ? -3.889 2.41 3.799 1 96.81 32 PHE B CA 1
ATOM 1741 C C . PHE B 1 32 ? -2.586 2.863 3.15 1 96.81 32 PHE B C 1
ATOM 1743 O O . PHE B 1 32 ? -1.524 2.816 3.777 1 96.81 32 PHE B O 1
ATOM 1750 N N . LEU B 1 33 ? -2.662 3.232 1.951 1 97 33 LEU B N 1
ATOM 1751 C CA . LEU B 1 33 ? -1.551 3.686 1.12 1 97 33 LEU B CA 1
ATOM 1752 C C . LEU B 1 33 ? -1.981 4.836 0.216 1 97 33 LEU B C 1
ATOM 1754 O O . LEU B 1 33 ? -1.973 4.707 -1.01 1 97 33 LEU B O 1
ATOM 1758 N N . PRO B 1 34 ? -2.217 6.016 0.816 1 97.19 34 PRO B N 1
ATOM 1759 C CA . PRO B 1 34 ? -2.715 7.145 0.027 1 97.19 34 PRO B CA 1
ATOM 1760 C C . PRO B 1 34 ? -1.621 7.812 -0.807 1 97.19 34 PRO B C 1
ATOM 1762 O O . PRO B 1 34 ? -0.453 7.812 -0.412 1 97.19 34 PRO B O 1
ATOM 1765 N N . SER B 1 35 ? -2.062 8.328 -1.964 1 96.88 35 SER B N 1
ATOM 1766 C CA . SER B 1 35 ? -1.193 9.25 -2.691 1 96.88 35 SER B CA 1
ATOM 1767 C C . SER B 1 35 ? -1.142 10.617 -2.014 1 96.88 35 SER B C 1
ATOM 1769 O O . SER B 1 35 ? -1.979 10.922 -1.164 1 96.88 35 SER B O 1
ATOM 1771 N N . ASP B 1 36 ? -0.212 11.422 -2.496 1 97.69 36 ASP B N 1
ATOM 1772 C CA . ASP B 1 36 ? -0.135 12.789 -1.995 1 97.69 36 ASP B CA 1
ATOM 1773 C C . ASP B 1 36 ? -1.439 13.547 -2.248 1 97.69 36 ASP B C 1
ATOM 1775 O O . ASP B 1 36 ? -1.932 14.258 -1.369 1 97.69 36 ASP B O 1
ATOM 1779 N N . SER B 1 37 ? -1.983 13.375 -3.391 1 97.94 37 SER B N 1
ATOM 1780 C CA . SER B 1 37 ? -3.232 14.039 -3.746 1 97.94 37 SER B CA 1
ATOM 1781 C C . SER B 1 37 ? -4.383 13.562 -2.867 1 97.94 37 SER B C 1
ATOM 1783 O O . SER B 1 37 ? -5.191 14.367 -2.4 1 97.94 37 SER B O 1
ATOM 1785 N N . GLU B 1 38 ? -4.418 12.297 -2.641 1 97.81 38 GLU B N 1
ATOM 1786 C CA . GLU B 1 38 ? -5.488 11.75 -1.813 1 97.81 38 GLU B CA 1
ATOM 1787 C C . GLU B 1 38 ? -5.422 12.297 -0.39 1 97.81 38 GLU B C 1
ATOM 1789 O O . GLU B 1 38 ? -6.453 12.586 0.218 1 97.81 38 GLU B O 1
ATOM 1794 N N . LEU B 1 39 ? -4.246 12.422 0.171 1 98.25 39 LEU B N 1
ATOM 1795 C CA . LEU B 1 39 ? -4.066 12.961 1.516 1 98.25 39 LEU B CA 1
ATOM 1796 C C . LEU B 1 39 ? -4.648 14.367 1.621 1 98.25 39 LEU B C 1
ATOM 1798 O O . LEU B 1 39 ? -5.316 14.695 2.604 1 98.25 39 LEU B O 1
ATOM 1802 N N . ILE B 1 40 ? -4.414 15.094 0.586 1 97.62 40 ILE B N 1
ATOM 1803 C CA . ILE B 1 40 ? -4.844 16.484 0.623 1 97.62 40 ILE B CA 1
ATOM 1804 C C . ILE B 1 40 ? -6.336 16.578 0.317 1 97.62 40 ILE B C 1
ATOM 1806 O O . ILE B 1 40 ? -7.102 17.156 1.091 1 97.62 40 ILE B O 1
ATOM 1810 N N . VAL B 1 41 ? -6.781 15.93 -0.718 1 97.12 41 VAL B N 1
ATOM 1811 C CA . VAL B 1 41 ? -8.117 16.125 -1.264 1 97.12 41 VAL B CA 1
ATOM 1812 C C . VAL B 1 41 ? -9.141 15.422 -0.371 1 97.12 41 VAL B C 1
ATOM 1814 O O . VAL B 1 41 ? -10.219 15.961 -0.112 1 97.12 41 VAL B O 1
ATOM 1817 N N . HIS B 1 42 ? -8.781 14.336 0.227 1 97.38 42 HIS B N 1
ATOM 1818 C CA . HIS B 1 42 ? -9.82 13.539 0.874 1 97.38 42 HIS B CA 1
ATOM 1819 C C . HIS B 1 42 ? -9.68 13.578 2.393 1 97.38 42 HIS B C 1
ATOM 1821 O O . HIS B 1 42 ? -10.586 13.164 3.115 1 97.38 42 HIS B O 1
ATOM 1827 N N . TYR B 1 43 ? -8.562 14.102 2.887 1 97 43 TYR B N 1
ATOM 1828 C CA . TYR B 1 43 ? -8.398 14.062 4.336 1 97 43 TYR B CA 1
ATOM 1829 C C . TYR B 1 43 ? -8.102 15.453 4.891 1 97 43 TYR B C 1
ATOM 1831 O O . TYR B 1 43 ? -8.805 15.93 5.785 1 97 43 TYR B O 1
ATOM 1839 N N . LEU B 1 44 ? -7.16 16.156 4.34 1 96.5 44 LEU B N 1
ATOM 1840 C CA . LEU B 1 44 ? -6.785 17.469 4.879 1 96.5 44 LEU B CA 1
ATOM 1841 C C . LEU B 1 44 ? -7.891 18.484 4.641 1 96.5 44 LEU B C 1
ATOM 1843 O O . LEU B 1 44 ? -8.344 19.141 5.574 1 96.5 44 LEU B O 1
ATOM 1847 N N . LYS B 1 45 ? -8.312 18.562 3.391 1 94.81 45 LYS B N 1
ATOM 1848 C CA . LYS B 1 45 ? -9.297 19.578 3.045 1 94.81 45 LYS B CA 1
ATOM 1849 C C . LYS B 1 45 ? -10.609 19.359 3.783 1 94.81 45 LYS B C 1
ATOM 1851 O O . LYS B 1 45 ? -11.156 20.281 4.395 1 94.81 45 LYS B O 1
ATOM 1856 N N . PRO B 1 46 ? -11.141 18.141 3.785 1 93.81 46 PRO B N 1
ATOM 1857 C CA . PRO B 1 46 ? -12.367 17.922 4.559 1 93.81 46 PRO B CA 1
ATOM 1858 C C . PRO B 1 46 ? -12.188 18.234 6.043 1 93.81 46 PRO B C 1
ATOM 1860 O O . PRO B 1 46 ? -13.102 18.75 6.684 1 93.81 46 PRO B O 1
ATOM 1863 N N . LYS B 1 47 ? -11.055 17.891 6.625 1 92.25 47 LYS B N 1
ATOM 1864 C CA . LYS B 1 47 ? -10.789 18.203 8.023 1 92.25 47 LYS B CA 1
ATOM 1865 C C . LYS B 1 47 ? -10.898 19.703 8.281 1 92.25 47 LYS B C 1
ATOM 1867 O O . LYS B 1 47 ? -11.516 20.141 9.258 1 92.25 47 LYS B O 1
ATOM 1872 N N . ILE B 1 48 ? -10.312 20.438 7.387 1 91.12 48 ILE B N 1
ATOM 1873 C CA . ILE B 1 48 ? -10.305 21.891 7.539 1 91.12 48 ILE B CA 1
ATOM 1874 C C . ILE B 1 48 ? -11.711 22.438 7.316 1 91.12 48 ILE B C 1
ATOM 1876 O O . ILE B 1 48 ? -12.172 23.312 8.055 1 91.12 48 ILE B O 1
ATOM 1880 N N . ALA B 1 49 ? -12.367 21.891 6.367 1 90.69 49 ALA B N 1
ATOM 1881 C CA . ALA B 1 49 ? -13.664 22.438 5.949 1 90.69 49 ALA B CA 1
ATOM 1882 C C . ALA B 1 49 ? -14.758 22.078 6.953 1 90.69 49 ALA B C 1
ATOM 1884 O O . ALA B 1 49 ? -15.586 22.922 7.301 1 90.69 49 ALA B O 1
ATOM 1885 N N . THR B 1 50 ? -14.766 20.828 7.387 1 89.88 50 THR B N 1
ATOM 1886 C CA . THR B 1 50 ? -15.922 20.375 8.148 1 89.88 50 THR B CA 1
ATOM 1887 C C . THR B 1 50 ? -15.484 19.75 9.469 1 89.88 50 THR B C 1
ATOM 1889 O O . THR B 1 50 ? -16.328 19.422 10.312 1 89.88 50 THR B O 1
ATOM 1892 N N . GLY B 1 51 ? -14.297 19.578 9.625 1 88.44 51 GLY B N 1
ATOM 1893 C CA . GLY B 1 51 ? -13.805 18.969 10.852 1 88.44 51 GLY B CA 1
ATOM 1894 C C . GLY B 1 51 ? -13.906 17.453 10.852 1 88.44 51 GLY B C 1
ATOM 1895 O O . GLY B 1 51 ? -13.703 16.812 11.883 1 88.44 51 GLY B O 1
ATOM 1896 N N . THR B 1 52 ? -14.258 16.891 9.656 1 89.94 52 THR B N 1
ATOM 1897 C CA . THR B 1 52 ? -14.422 15.445 9.57 1 89.94 52 THR B CA 1
ATOM 1898 C C . THR B 1 52 ? -13.664 14.883 8.375 1 89.94 52 THR B C 1
ATOM 1900 O O . THR B 1 52 ? -13.266 15.625 7.48 1 89.94 52 THR B O 1
ATOM 1903 N N . HIS B 1 53 ? -13.344 13.672 8.492 1 91.62 53 HIS B N 1
ATOM 1904 C CA . HIS B 1 53 ? -12.727 12.938 7.387 1 91.62 53 HIS B CA 1
ATOM 1905 C C . HIS B 1 53 ? -13.125 11.469 7.41 1 91.62 53 HIS B C 1
ATOM 1907 O O . HIS B 1 53 ? -13.578 10.961 8.438 1 91.62 53 HIS B O 1
ATOM 1913 N N . PRO B 1 54 ? -13 10.773 6.277 1 93.88 54 PRO B N 1
ATOM 1914 C CA . PRO B 1 54 ? -13.352 9.352 6.262 1 93.88 54 PRO B CA 1
ATOM 1915 C C . PRO B 1 54 ? -12.445 8.508 7.168 1 93.88 54 PRO B C 1
ATOM 1917 O O . PRO B 1 54 ? -11.398 8.992 7.617 1 93.88 54 PRO B O 1
ATOM 1920 N N . PRO B 1 55 ? -12.945 7.32 7.473 1 92.88 55 PRO B N 1
ATOM 1921 C CA . PRO B 1 55 ? -12.07 6.418 8.234 1 92.88 55 PRO B CA 1
ATOM 1922 C C . PRO B 1 55 ? -10.703 6.227 7.574 1 92.88 55 PRO B C 1
ATOM 1924 O O . PRO B 1 55 ? -10.617 6.09 6.352 1 92.88 55 PRO B O 1
ATOM 1927 N N . CYS B 1 56 ? -9.711 6.363 8.414 1 92.88 56 CYS B N 1
ATOM 1928 C CA . CYS B 1 56 ? -8.344 6.254 7.922 1 92.88 56 CYS B CA 1
ATOM 1929 C C . CYS B 1 56 ? -7.379 5.93 9.055 1 92.88 56 CYS B C 1
ATOM 1931 O O . CYS B 1 56 ? -7.801 5.512 10.133 1 92.88 56 CYS B O 1
ATOM 1933 N N . ARG B 1 57 ? -6.059 6.047 8.703 1 94.19 57 ARG B N 1
ATOM 1934 C CA . ARG B 1 57 ? -5.012 5.723 9.664 1 94.19 57 ARG B CA 1
ATOM 1935 C C . ARG B 1 57 ? -4.383 6.992 10.234 1 94.19 57 ARG B C 1
ATOM 1937 O O . ARG B 1 57 ? -3.318 6.938 10.852 1 94.19 57 ARG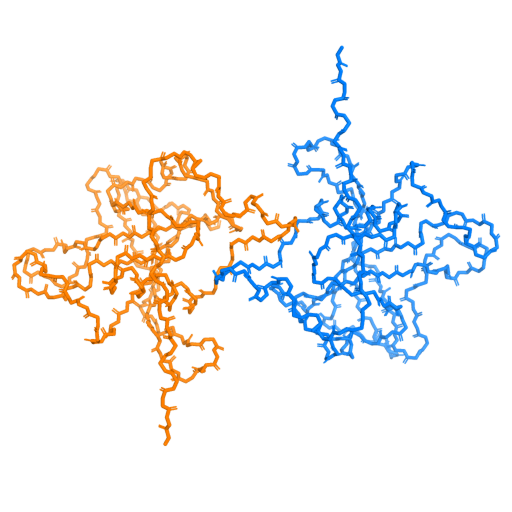 B O 1
ATOM 1944 N N . LEU B 1 58 ? -5.07 8.094 10.102 1 95.19 58 LEU B N 1
ATOM 1945 C CA . LEU B 1 58 ? -4.535 9.352 10.594 1 95.19 58 LEU B CA 1
ATOM 1946 C C . LEU B 1 58 ? -4.883 9.547 12.07 1 95.19 58 LEU B C 1
ATOM 1948 O O . LEU B 1 58 ? -5.973 9.172 12.508 1 95.19 58 LEU B O 1
ATOM 1952 N N . HIS B 1 59 ? -3.98 10.156 12.789 1 94.19 59 HIS B N 1
ATOM 1953 C CA . HIS B 1 59 ? -4.195 10.602 14.156 1 94.19 59 HIS B CA 1
ATOM 1954 C C . HIS B 1 59 ? -4.008 12.109 14.289 1 94.19 59 HIS B C 1
ATOM 1956 O O . HIS B 1 59 ? -3.189 12.695 13.578 1 94.19 59 HIS B O 1
ATOM 1962 N N . GLU B 1 60 ? -4.793 12.656 15.117 1 91.38 60 GLU B N 1
ATOM 1963 C CA . GLU B 1 60 ? -4.629 14.086 15.367 1 91.38 60 GLU B CA 1
ATOM 1964 C C . GLU B 1 60 ? -3.77 14.336 16.609 1 91.38 60 GLU B C 1
ATOM 1966 O O . GLU B 1 60 ? -4.113 13.898 17.703 1 91.38 60 GLU B O 1
ATOM 1971 N N . VAL B 1 61 ? -2.652 14.977 16.406 1 91.5 61 VAL B N 1
ATOM 1972 C CA . VAL B 1 61 ? -1.721 15.25 17.5 1 91.5 61 VAL B CA 1
ATOM 1973 C C . VAL B 1 61 ? -1.019 16.578 17.25 1 91.5 61 VAL B C 1
ATOM 1975 O O . VAL B 1 61 ? -0.93 17.047 16.109 1 91.5 61 VAL B O 1
ATOM 1978 N N . TYR B 1 62 ? -0.605 17.297 18.391 1 87.88 62 TYR B N 1
ATOM 1979 C CA . TYR B 1 62 ? 0.365 18.375 18.25 1 87.88 62 TYR B CA 1
ATOM 1980 C C . TYR B 1 62 ? 1.759 17.812 17.984 1 87.88 62 TYR B C 1
ATOM 1982 O O . TYR B 1 62 ? 2.586 17.734 18.891 1 87.88 62 TYR B O 1
ATOM 1990 N N . LEU B 1 63 ? 2.035 17.531 16.797 1 90.56 63 LEU B N 1
ATOM 1991 C CA . LEU B 1 63 ? 3.158 16.703 16.344 1 90.56 63 LEU B CA 1
ATOM 1992 C C . LEU B 1 63 ? 4.484 17.328 16.781 1 90.56 63 LEU B C 1
ATOM 1994 O O . LEU B 1 63 ? 5.387 16.625 17.219 1 90.56 63 LEU B O 1
ATOM 1998 N N . TYR B 1 64 ? 4.578 18.609 16.703 1 87.06 64 TYR B N 1
ATOM 1999 C CA . TYR B 1 64 ? 5.863 19.281 16.859 1 87.06 64 TYR B CA 1
ATOM 2000 C C . TYR B 1 64 ? 6.273 19.328 18.328 1 87.06 64 TYR B C 1
ATOM 2002 O O . TYR B 1 64 ? 7.406 19.688 18.656 1 87.06 64 TYR B O 1
ATOM 2010 N N . ASP B 1 65 ? 5.414 18.953 19.203 1 85.94 65 ASP B N 1
ATOM 2011 C CA . ASP B 1 65 ? 5.695 18.938 20.641 1 85.94 65 ASP B CA 1
ATOM 2012 C C . ASP B 1 65 ? 6.113 17.531 21.094 1 85.94 65 ASP B C 1
ATOM 2014 O O . ASP B 1 65 ? 6.172 17.266 22.297 1 85.94 65 ASP B O 1
ATOM 2018 N N . HIS B 1 66 ? 6.367 16.656 20.172 1 91.69 66 HIS B N 1
ATOM 2019 C CA . HIS B 1 66 ? 6.695 15.281 20.516 1 91.69 66 HIS B CA 1
ATOM 2020 C C . HIS B 1 66 ? 7.938 14.797 19.781 1 91.69 66 HIS B C 1
ATOM 2022 O O . HIS B 1 66 ? 8.203 15.242 18.656 1 91.69 66 HIS B O 1
ATOM 2028 N N . HIS B 1 67 ? 8.656 13.938 20.438 1 93.88 67 HIS B N 1
ATOM 2029 C CA . HIS B 1 67 ? 9.688 13.188 19.734 1 93.88 67 HIS B CA 1
ATOM 2030 C C . HIS B 1 67 ? 9.078 12.156 18.797 1 93.88 67 HIS B C 1
ATOM 2032 O O . HIS B 1 67 ? 8.148 11.438 19.172 1 93.88 67 HIS B O 1
ATOM 2038 N N . PRO B 1 68 ? 9.617 12.039 17.594 1 95.44 68 PRO B N 1
ATOM 2039 C CA . PRO B 1 68 ? 9.008 11.094 16.641 1 95.44 68 PRO B CA 1
ATOM 2040 C C . PRO B 1 68 ? 9.062 9.648 17.141 1 95.44 68 PRO B C 1
ATOM 2042 O O . PRO B 1 68 ? 8.156 8.859 16.859 1 95.44 68 PRO B O 1
ATOM 2045 N N . GLN B 1 69 ? 10.102 9.336 17.828 1 95.38 69 GLN B N 1
ATOM 2046 C CA . GLN B 1 69 ? 10.195 7.992 18.391 1 95.38 69 GLN B CA 1
ATOM 2047 C C . GLN B 1 69 ? 9.031 7.711 19.328 1 95.38 69 GLN B C 1
ATOM 2049 O O . GLN B 1 69 ? 8.469 6.609 19.328 1 95.38 69 GLN B O 1
ATOM 2054 N N . GLN B 1 70 ? 8.711 8.641 20.141 1 94.81 70 GLN B N 1
ATOM 2055 C CA . GLN B 1 70 ? 7.594 8.492 21.062 1 94.81 70 GLN B CA 1
ATOM 2056 C C . GLN B 1 70 ? 6.285 8.266 20.312 1 94.81 70 GLN B C 1
ATOM 2058 O O . GLN B 1 70 ? 5.492 7.402 20.688 1 94.81 70 GLN B O 1
ATOM 2063 N N . LEU B 1 71 ? 6.082 9 19.297 1 95.31 71 LEU B N 1
ATOM 2064 C CA . LEU B 1 71 ? 4.859 8.867 18.516 1 95.31 71 LEU B CA 1
ATOM 2065 C C . LEU B 1 71 ? 4.805 7.512 17.828 1 95.31 71 LEU B C 1
ATOM 2067 O O . LEU B 1 71 ? 3.736 6.902 17.734 1 95.31 71 LEU B O 1
ATOM 2071 N N . SER B 1 72 ? 5.961 7.031 17.312 1 95.44 72 SER B N 1
ATOM 2072 C CA . SER B 1 72 ? 6.012 5.75 16.625 1 95.44 72 SER B CA 1
ATOM 2073 C C . SER B 1 72 ? 5.711 4.594 17.562 1 95.44 72 SER B C 1
ATOM 2075 O O . SER B 1 72 ? 5.242 3.537 17.141 1 95.44 72 SER B O 1
ATOM 2077 N N . GLU B 1 73 ? 5.934 4.836 18.828 1 95.88 73 GLU B N 1
ATOM 2078 C CA . GLU B 1 73 ? 5.664 3.807 19.828 1 95.88 73 GLU B CA 1
ATOM 2079 C C . GLU B 1 73 ? 4.219 3.867 20.312 1 95.88 73 GLU B C 1
ATOM 2081 O O . GLU B 1 73 ? 3.662 2.857 20.75 1 95.88 73 GLU B O 1
ATOM 2086 N N . THR B 1 74 ? 3.641 5.02 20.25 1 95.38 74 THR B N 1
ATOM 2087 C CA . THR B 1 74 ? 2.285 5.242 20.75 1 95.38 74 THR B CA 1
ATOM 2088 C C . THR B 1 74 ? 1.256 4.828 19.703 1 95.38 74 THR B C 1
ATOM 2090 O O . THR B 1 74 ? 0.205 4.281 20.047 1 95.38 74 THR B O 1
ATOM 2093 N N . TYR B 1 75 ? 1.624 5.09 18.453 1 94.44 75 TYR B N 1
ATOM 2094 C CA . TYR B 1 75 ? 0.659 4.852 17.375 1 94.44 75 TYR B CA 1
ATOM 2095 C C . TYR B 1 75 ? 1.147 3.76 16.438 1 94.44 75 TYR B C 1
ATOM 2097 O O . TYR B 1 75 ? 2.342 3.674 16.141 1 94.44 75 TYR B O 1
ATOM 2105 N N . ARG B 1 76 ? 0.173 2.967 15.891 1 92.88 76 ARG B N 1
ATOM 2106 C CA . ARG B 1 76 ? 0.498 1.908 14.938 1 92.88 76 ARG B CA 1
ATOM 2107 C C . ARG B 1 76 ? 0.804 2.486 13.562 1 92.88 76 ARG B C 1
ATOM 2109 O O . ARG B 1 76 ? 0.07 3.344 13.062 1 92.88 76 ARG B O 1
ATOM 2116 N N . ALA B 1 77 ? 1.887 1.986 12.984 1 94.75 77 ALA B N 1
ATOM 2117 C CA . ALA B 1 77 ? 2.258 2.43 11.641 1 94.75 77 ALA B CA 1
ATOM 2118 C C . ALA B 1 77 ? 1.267 1.919 10.602 1 94.75 77 ALA B C 1
ATOM 2120 O O . ALA B 1 77 ? 0.684 0.844 10.766 1 94.75 77 ALA B O 1
ATOM 2121 N N . ALA B 1 78 ? 1.076 2.744 9.625 1 95.12 78 ALA B N 1
ATOM 2122 C CA . ALA B 1 78 ? 0.386 2.271 8.422 1 95.12 78 ALA B CA 1
ATOM 2123 C C . ALA B 1 78 ? 1.354 1.57 7.477 1 95.12 78 ALA B C 1
ATOM 2125 O O . ALA B 1 78 ? 2.436 1.142 7.887 1 95.12 78 ALA B O 1
ATOM 2126 N N . SER B 1 79 ? 0.845 1.28 6.23 1 93.69 79 SER B N 1
ATOM 2127 C CA . SER B 1 79 ? 1.665 0.59 5.242 1 93.69 79 SER B CA 1
ATOM 2128 C C . SER B 1 79 ? 2.996 1.305 5.031 1 93.69 79 SER B C 1
ATOM 2130 O O . SER B 1 79 ? 3.066 2.533 5.113 1 93.69 79 SER B O 1
ATOM 2132 N N . GLU B 1 80 ? 4.035 0.511 4.797 1 92.94 80 GLU B N 1
ATOM 2133 C CA . GLU B 1 80 ? 5.375 0.992 4.473 1 92.94 80 GLU B CA 1
ATOM 2134 C C . GLU B 1 80 ? 6.004 1.72 5.656 1 92.94 80 GLU B C 1
ATOM 2136 O O . GLU B 1 80 ? 6.785 2.656 5.477 1 92.94 80 GLU B O 1
ATOM 2141 N N . ASN B 1 81 ? 5.582 1.416 6.891 1 94.62 81 ASN B N 1
ATOM 2142 C CA . ASN B 1 81 ? 6.137 1.966 8.125 1 94.62 81 ASN B CA 1
ATOM 2143 C C . ASN B 1 81 ? 6.023 3.488 8.156 1 94.62 81 ASN B C 1
ATOM 2145 O O . ASN B 1 81 ? 6.996 4.18 8.461 1 94.62 81 ASN B O 1
ATOM 2149 N N . LYS B 1 82 ? 4.891 3.936 7.793 1 97.06 82 LYS B N 1
ATOM 2150 C CA . LYS B 1 82 ? 4.57 5.359 7.828 1 97.06 82 LYS B CA 1
ATOM 2151 C C . LYS B 1 82 ? 3.561 5.668 8.93 1 97.06 82 LYS B C 1
ATOM 2153 O O . LYS B 1 82 ? 2.613 4.91 9.141 1 97.06 82 LYS B O 1
ATOM 2158 N N . TRP B 1 83 ? 3.777 6.77 9.68 1 97.31 83 TRP B N 1
ATOM 2159 C CA . TRP B 1 83 ? 2.848 7.273 10.68 1 97.31 83 TRP B CA 1
ATOM 2160 C C . TRP B 1 83 ? 2.201 8.578 10.227 1 97.31 83 TRP B C 1
ATOM 2162 O O . TRP B 1 83 ? 2.887 9.586 10.047 1 97.31 83 TRP B O 1
ATOM 2172 N N . TYR B 1 84 ? 0.878 8.562 10.078 1 97.75 84 TYR B N 1
ATOM 2173 C CA . TYR B 1 84 ? 0.158 9.711 9.547 1 97.75 84 TYR B CA 1
ATOM 2174 C C . TYR B 1 84 ? -0.481 10.523 10.664 1 97.75 84 TYR B C 1
ATOM 2176 O O . TYR B 1 84 ? -1.093 9.969 11.578 1 97.75 84 TYR B O 1
ATOM 2184 N N . PHE B 1 85 ? -0.354 11.859 10.508 1 96.62 85 PHE B N 1
ATOM 2185 C CA . PHE B 1 85 ? -0.903 12.719 11.555 1 96.62 85 PHE B CA 1
ATOM 2186 C C . PHE B 1 85 ? -1.541 13.961 10.953 1 96.62 85 PHE B C 1
ATOM 2188 O O . PHE B 1 85 ? -1.028 14.523 9.984 1 96.62 85 PHE B O 1
ATOM 2195 N N . LEU B 1 86 ? -2.619 14.328 11.5 1 95.31 86 LEU B N 1
ATOM 2196 C CA . LEU B 1 86 ? -3.139 15.688 11.375 1 95.31 86 LEU B CA 1
ATOM 2197 C C . LEU B 1 86 ? -2.672 16.562 12.539 1 95.31 86 LEU B C 1
ATOM 2199 O O . LEU B 1 86 ? -2.814 16.172 13.703 1 95.31 86 LEU B O 1
ATOM 2203 N N . THR B 1 87 ? -2.084 17.688 12.188 1 92.5 87 THR B N 1
ATOM 2204 C CA . THR B 1 87 ? -1.531 18.531 13.242 1 92.5 87 THR B CA 1
ATOM 2205 C C . THR B 1 87 ? -1.947 19.984 13.062 1 92.5 87 THR B C 1
ATOM 2207 O O . THR B 1 87 ? -1.817 20.531 11.969 1 92.5 87 THR B O 1
ATOM 2210 N N . PRO B 1 88 ? -2.418 20.484 14.148 1 87.31 88 PRO B N 1
ATOM 2211 C CA . PRO B 1 88 ? -2.621 21.938 14.055 1 87.31 88 PRO B CA 1
ATOM 2212 C C . PRO B 1 88 ? -1.315 22.703 13.859 1 87.31 88 PRO B C 1
ATOM 2214 O O . PRO B 1 88 ? -0.279 22.328 14.406 1 87.31 88 PRO B O 1
ATOM 2217 N N . ARG B 1 89 ? -1.456 23.672 13.07 1 82.44 89 ARG B N 1
ATOM 2218 C CA . ARG B 1 89 ? -0.274 24.484 12.797 1 82.44 89 ARG B CA 1
ATOM 2219 C C . ARG B 1 89 ? -0.254 25.734 13.688 1 82.44 89 ARG B C 1
ATOM 2221 O O . ARG B 1 89 ? -1.269 26.422 13.828 1 82.44 89 ARG B O 1
ATOM 2228 N N . GLU B 1 90 ? 0.906 25.766 14.422 1 75.62 90 GLU B N 1
ATOM 2229 C CA . GLU B 1 90 ? 1.12 26.969 15.227 1 75.62 90 GLU B CA 1
ATOM 2230 C C . GLU B 1 90 ? 2.217 27.844 14.633 1 75.62 90 GLU B C 1
ATOM 2232 O O . GLU B 1 90 ? 3.125 27.344 13.969 1 75.62 90 GLU B O 1
ATOM 2237 N N . ARG B 1 91 ? 2.035 29.125 14.844 1 75.62 91 ARG B N 1
ATOM 2238 C CA . ARG B 1 91 ? 3.066 30.047 14.375 1 75.62 91 ARG B CA 1
ATOM 2239 C C . ARG B 1 91 ? 4.305 29.984 15.266 1 75.62 91 ARG B C 1
ATOM 2241 O O . ARG B 1 91 ? 4.191 29.859 16.484 1 75.62 91 ARG B O 1
ATOM 2248 N N . ARG B 1 92 ? 5.453 30.062 14.484 1 74.06 92 ARG B N 1
ATOM 2249 C CA . ARG B 1 92 ? 6.711 30.094 15.219 1 74.06 92 ARG B CA 1
ATOM 2250 C C . ARG B 1 92 ? 6.816 31.375 16.062 1 74.06 92 ARG B C 1
ATOM 2252 O O . ARG B 1 92 ? 7.266 31.328 17.203 1 74.06 92 ARG B O 1
ATOM 2259 N N . TYR B 1 93 ? 6.449 32.406 15.422 1 72.5 93 TYR B N 1
ATOM 2260 C CA . TYR B 1 93 ? 6.445 33.719 16.078 1 72.5 93 TYR B CA 1
ATOM 2261 C C . TYR B 1 93 ? 5.055 34.344 16.031 1 72.5 93 TYR B C 1
ATOM 2263 O O . TYR B 1 93 ? 4.309 34.156 15.078 1 72.5 93 TYR B O 1
ATOM 2271 N N . PRO B 1 94 ? 4.738 35.125 17.188 1 67.44 94 PRO B N 1
ATOM 2272 C CA . PRO B 1 94 ? 3.391 35.688 17.312 1 67.44 94 PRO B CA 1
ATOM 2273 C C . PRO B 1 94 ? 2.98 36.5 16.094 1 67.44 94 PRO B C 1
ATOM 2275 O O . PRO B 1 94 ? 1.823 36.438 15.656 1 67.44 94 PRO B O 1
ATOM 2278 N N . LYS B 1 95 ? 3.881 37.25 15.539 1 67.75 95 LYS B N 1
ATOM 2279 C CA . LYS B 1 95 ? 3.549 38.094 14.406 1 67.75 95 LYS B CA 1
ATOM 2280 C C . LYS B 1 95 ? 4.074 37.5 13.102 1 67.75 95 LYS B C 1
ATOM 2282 O O . LYS B 1 95 ? 3.971 38.125 12.039 1 67.75 95 LYS B O 1
ATOM 2287 N N . GLY B 1 96 ? 4.504 36.219 13.18 1 64.69 96 GLY B N 1
ATOM 2288 C CA . GLY B 1 96 ? 5.105 35.656 11.984 1 64.69 96 GLY B CA 1
ATOM 2289 C C . GLY B 1 96 ? 4.215 34.625 11.297 1 64.69 96 GLY B C 1
ATOM 2290 O O . GLY B 1 96 ? 3.18 34.25 11.836 1 64.69 96 GLY B O 1
ATOM 2291 N N . SER B 1 97 ? 4.57 34.344 9.914 1 67.06 97 SER B N 1
ATOM 2292 C CA . SER B 1 97 ? 3.799 33.406 9.102 1 67.06 97 SER B CA 1
ATOM 2293 C C . SER B 1 97 ? 4.406 32 9.156 1 67.06 97 SER B C 1
ATOM 2295 O O . SER B 1 97 ? 3.783 31.031 8.719 1 67.06 97 SER B O 1
ATOM 2297 N N . LEU B 1 98 ? 5.492 31.891 9.828 1 69.69 98 LEU B N 1
ATOM 2298 C CA . LEU B 1 98 ? 6.191 30.609 9.781 1 69.69 98 LEU B CA 1
ATOM 2299 C C . LEU B 1 98 ? 5.629 29.656 10.82 1 69.69 98 LEU B C 1
ATOM 2301 O O . LEU B 1 98 ? 5.414 30.031 11.977 1 69.69 98 LEU B O 1
ATOM 2305 N N . PRO B 1 99 ? 5.379 28.5 10.398 1 75.31 99 PRO B N 1
ATOM 2306 C CA . PRO B 1 99 ? 4.891 27.5 11.352 1 75.31 99 PRO B CA 1
ATOM 2307 C C . PRO B 1 99 ? 5.98 27.031 12.312 1 75.31 99 PRO B C 1
ATOM 2309 O O . PRO B 1 99 ? 7.152 26.953 11.93 1 75.31 99 PRO B O 1
ATOM 2312 N N . LYS B 1 100 ? 5.52 26.812 13.547 1 77.06 100 LYS B N 1
ATOM 2313 C CA . LYS B 1 100 ? 6.41 26.25 14.562 1 77.06 100 LYS B CA 1
ATOM 2314 C C . LYS B 1 100 ? 6.668 24.766 14.312 1 77.06 100 LYS B C 1
ATOM 2316 O O . LYS B 1 100 ? 5.73 23.969 14.227 1 77.06 100 LYS B O 1
ATOM 2321 N N . ARG B 1 101 ? 8 24.406 14.102 1 84.25 101 ARG B N 1
ATOM 2322 C CA . ARG B 1 101 ? 8.391 23.016 13.891 1 84.25 101 ARG B CA 1
ATOM 2323 C C . ARG B 1 101 ? 9.508 22.609 14.844 1 84.25 101 ARG B C 1
ATOM 2325 O O . ARG B 1 101 ? 10.344 21.766 14.508 1 84.25 101 ARG B O 1
ATOM 2332 N N . SER B 1 102 ? 9.516 23.375 15.992 1 82.69 102 SER B N 1
ATOM 2333 C CA . SER B 1 102 ? 10.562 23.078 16.969 1 82.69 102 SER B CA 1
ATOM 2334 C C . SER B 1 102 ? 9.992 22.984 18.375 1 82.69 102 SER B C 1
ATOM 2336 O O . SER B 1 102 ? 8.961 23.594 18.672 1 82.69 102 SER B O 1
ATOM 2338 N N . SER B 1 103 ? 10.578 22.062 19.078 1 78.19 103 SER B N 1
ATOM 2339 C CA . SER B 1 103 ? 10.344 21.953 20.516 1 78.19 103 SER B CA 1
ATOM 2340 C C . SER B 1 103 ? 11.641 22.031 21.312 1 78.19 103 SER B C 1
ATOM 2342 O O . SER B 1 103 ? 12.602 21.328 21 1 78.19 103 SER B O 1
ATOM 2344 N N . LYS B 1 104 ? 11.672 22.906 22.234 1 74.38 104 LYS B N 1
ATOM 2345 C CA . LYS B 1 104 ? 12.859 23.031 23.078 1 74.38 104 LYS B CA 1
ATOM 2346 C C . LYS B 1 104 ? 13.188 21.719 23.766 1 74.38 104 LYS B C 1
ATOM 2348 O O . LYS B 1 104 ? 14.359 21.375 23.938 1 74.38 104 LYS B O 1
ATOM 2353 N N . LYS B 1 105 ? 12.289 20.984 23.922 1 83.81 105 LYS B N 1
ATOM 2354 C CA . LYS B 1 105 ? 12.469 19.766 24.734 1 83.81 105 LYS B CA 1
ATOM 2355 C C . LYS B 1 105 ? 12.969 18.609 23.875 1 83.81 105 LYS B C 1
ATOM 2357 O O . LYS B 1 105 ? 13.812 17.828 24.312 1 83.81 105 LYS B O 1
ATOM 2362 N N . PHE B 1 106 ? 12.57 18.516 22.609 1 90.06 106 PHE B N 1
ATOM 2363 C CA . PHE B 1 106 ? 12.789 17.266 21.891 1 90.06 106 PHE B CA 1
ATOM 2364 C C . PHE B 1 106 ? 13.664 17.484 20.672 1 90.06 106 PHE B C 1
ATOM 2366 O O . PHE B 1 106 ? 14.414 16.594 20.266 1 90.06 106 PHE B O 1
ATOM 2373 N N . GLY B 1 107 ? 13.578 18.594 20.078 1 93.19 107 GLY B N 1
ATOM 2374 C CA . GLY B 1 107 ? 14.336 18.844 18.859 1 93.19 107 GLY B CA 1
ATOM 2375 C C . GLY B 1 107 ? 13.578 19.688 17.844 1 93.19 107 GLY B C 1
ATOM 2376 O O . GLY B 1 107 ? 12.695 20.453 18.219 1 93.19 107 GLY B O 1
ATOM 2377 N N . ARG B 1 108 ? 14.156 19.625 16.656 1 93.44 108 ARG B N 1
ATOM 2378 C CA . ARG B 1 108 ? 13.523 20.453 15.625 1 93.44 108 ARG B CA 1
ATOM 2379 C C . ARG B 1 108 ? 13.477 19.719 14.289 1 93.44 108 ARG B C 1
ATOM 2381 O O . ARG B 1 108 ? 14.32 18.875 14.008 1 93.44 108 ARG B O 1
ATOM 2388 N N . TRP B 1 109 ? 12.43 20.062 13.547 1 94 109 TRP B N 1
ATOM 2389 C CA . TRP B 1 109 ? 12.32 19.609 12.172 1 94 109 TRP B CA 1
ATOM 2390 C C . TRP B 1 109 ? 12.945 20.609 11.211 1 94 109 TRP B C 1
ATOM 2392 O O . TRP B 1 109 ? 12.5 21.766 11.141 1 94 109 TRP B O 1
ATOM 2402 N N . LYS B 1 110 ? 13.984 20.172 10.484 1 93.62 110 LYS B N 1
ATOM 2403 C CA . LYS B 1 110 ? 14.688 21.047 9.547 1 93.62 110 LYS B CA 1
ATOM 2404 C C . LYS B 1 110 ? 14.312 20.719 8.102 1 93.62 110 LYS B C 1
ATOM 2406 O O . LYS B 1 110 ? 14.344 19.547 7.699 1 93.62 110 LYS B O 1
ATOM 2411 N N . ALA B 1 111 ? 14.078 21.688 7.312 1 94.62 111 ALA B N 1
ATOM 2412 C CA . ALA B 1 111 ? 13.641 21.516 5.934 1 94.62 111 ALA B CA 1
ATOM 2413 C C . ALA B 1 111 ? 14.711 20.828 5.098 1 94.62 111 ALA B C 1
ATOM 2415 O O . ALA B 1 111 ? 15.891 21.188 5.164 1 94.62 111 ALA B O 1
ATOM 2416 N N . THR B 1 112 ? 14.312 19.75 4.34 1 95.56 112 THR B N 1
ATOM 2417 C CA . THR B 1 112 ? 15.188 19.078 3.383 1 95.56 112 THR B CA 1
ATOM 2418 C C . THR B 1 112 ? 14.75 19.375 1.95 1 95.56 112 THR B C 1
ATOM 2420 O O . THR B 1 112 ? 15.578 19.484 1.049 1 95.56 112 THR B O 1
ATOM 2423 N N . GLN B 1 113 ? 13.516 19.391 1.685 1 94.44 113 GLN B N 1
ATOM 2424 C CA . GLN B 1 113 ? 12.945 19.781 0.399 1 94.44 113 GLN B CA 1
ATOM 2425 C C . GLN B 1 113 ? 11.938 20.906 0.562 1 94.44 113 GLN B C 1
ATOM 2427 O O . GLN B 1 113 ? 11.062 20.859 1.429 1 94.44 113 GLN B O 1
ATOM 2432 N N . THR B 1 114 ? 12.102 21.859 -0.303 1 93.06 114 THR B N 1
ATOM 2433 C CA . THR B 1 114 ? 11.195 23 -0.267 1 93.06 114 THR B CA 1
ATOM 2434 C C . THR B 1 114 ? 9.805 22.609 -0.75 1 93.06 114 THR B C 1
ATOM 2436 O O . THR B 1 114 ? 9.641 21.578 -1.409 1 93.06 114 THR B O 1
ATOM 2439 N N . ARG B 1 115 ? 8.953 23.531 -0.474 1 93.44 115 ARG B N 1
ATOM 2440 C CA . ARG B 1 115 ? 7.551 23.297 -0.8 1 93.44 115 ARG B CA 1
ATOM 2441 C C . ARG B 1 115 ? 7.352 23.188 -2.309 1 93.44 115 ARG B C 1
ATOM 2443 O O . ARG B 1 115 ? 7.793 24.047 -3.064 1 93.44 115 ARG B O 1
ATOM 2450 N N . THR B 1 116 ? 6.781 22.062 -2.682 1 97.06 116 THR B N 1
ATOM 2451 C CA . THR B 1 116 ? 6.484 21.828 -4.09 1 97.06 116 THR B CA 1
ATOM 2452 C C . THR B 1 116 ? 5 21.547 -4.289 1 97.06 116 THR B C 1
ATOM 2454 O O . THR B 1 116 ? 4.312 21.109 -3.363 1 97.06 116 THR B O 1
ATOM 2457 N N . ASP B 1 117 ? 4.594 21.781 -5.504 1 97.62 117 ASP B N 1
ATOM 2458 C CA . ASP B 1 117 ? 3.184 21.594 -5.82 1 97.62 117 ASP B CA 1
ATOM 2459 C C . ASP B 1 117 ? 2.824 20.109 -5.836 1 97.62 117 ASP B C 1
ATOM 2461 O O . ASP B 1 117 ? 3.598 19.281 -6.32 1 97.62 117 ASP B O 1
ATOM 2465 N N . VAL B 1 118 ? 1.685 19.859 -5.277 1 98.12 118 VAL B N 1
ATOM 2466 C CA . VAL B 1 118 ? 1.083 18.531 -5.406 1 98.12 118 VAL B CA 1
ATOM 2467 C C . VAL B 1 118 ? -0.073 18.594 -6.402 1 98.12 118 VAL B C 1
ATOM 2469 O O . VAL B 1 118 ? -0.999 19.391 -6.246 1 98.12 118 VAL B O 1
ATOM 2472 N N . TYR B 1 119 ? -0.022 17.672 -7.371 1 97.88 119 TYR B N 1
ATOM 2473 C CA . TYR B 1 119 ? -1.02 17.672 -8.438 1 97.88 119 TYR B CA 1
ATOM 2474 C C . TYR B 1 119 ? -2.096 16.625 -8.18 1 97.88 119 TYR B C 1
ATOM 2476 O O . TYR B 1 119 ? -1.831 15.594 -7.559 1 97.88 119 TYR B O 1
ATOM 2484 N N . ASP B 1 120 ? -3.238 16.922 -8.688 1 97.38 120 ASP B N 1
ATOM 2485 C CA . ASP B 1 120 ? -4.363 15.992 -8.609 1 97.38 120 ASP B CA 1
ATOM 2486 C C . ASP B 1 120 ? -4.07 14.703 -9.375 1 97.38 120 ASP B C 1
ATOM 2488 O O . ASP B 1 120 ? -3.494 14.742 -10.461 1 97.38 120 ASP B O 1
ATOM 2492 N N . ASP B 1 121 ? -4.609 13.586 -8.82 1 94.62 121 ASP B N 1
ATOM 2493 C CA . ASP B 1 121 ? -4.332 12.289 -9.43 1 94.62 121 ASP B CA 1
ATOM 2494 C C . ASP B 1 121 ? -5.062 12.148 -10.766 1 94.62 121 ASP B C 1
ATOM 2496 O O . ASP B 1 121 ? -4.594 11.445 -11.664 1 94.62 121 ASP B O 1
ATOM 2500 N N . VAL B 1 122 ? -6.27 12.695 -10.852 1 92.38 122 VAL B N 1
ATOM 2501 C CA . VAL B 1 122 ? -7.109 12.539 -12.031 1 92.38 122 VAL B CA 1
ATOM 2502 C C . VAL B 1 122 ? -6.832 13.664 -13.023 1 92.38 122 VAL B C 1
ATOM 2504 O O . VAL B 1 122 ? -6.449 13.414 -14.164 1 92.38 122 VAL B O 1
ATOM 2507 N N . ASN B 1 123 ? -6.949 14.898 -12.492 1 94.94 123 ASN B N 1
ATOM 2508 C CA . ASN B 1 123 ? -6.613 16.078 -13.281 1 94.94 123 ASN B CA 1
ATOM 2509 C C . ASN B 1 123 ? -5.195 16.562 -12.984 1 94.94 123 ASN B C 1
ATOM 2511 O O . ASN B 1 123 ? -5.012 17.5 -12.195 1 94.94 123 ASN B O 1
ATOM 2515 N N . THR B 1 124 ? -4.262 16.125 -13.719 1 94.25 124 THR B N 1
ATOM 2516 C CA . THR B 1 124 ? -2.846 16.297 -13.406 1 94.25 124 THR B CA 1
ATOM 2517 C C . THR B 1 124 ? -2.41 17.75 -13.641 1 94.25 124 THR B C 1
ATOM 2519 O O . THR B 1 124 ? -1.271 18.109 -13.336 1 94.25 124 THR B O 1
ATOM 2522 N N . GLN B 1 125 ? -3.211 18.594 -14.102 1 96.12 125 GLN B N 1
ATOM 2523 C CA . GLN B 1 125 ? -2.869 20 -14.297 1 96.12 125 GLN B CA 1
ATOM 2524 C C . GLN B 1 125 ? -3.336 20.844 -13.117 1 96.12 125 GLN B C 1
ATOM 2526 O O . GLN B 1 125 ? -2.992 22.031 -13.016 1 96.12 125 GLN B O 1
ATOM 2531 N N . MET B 1 126 ? -4.039 20.266 -12.281 1 96.69 126 MET B N 1
ATOM 2532 C CA . MET B 1 126 ? -4.594 21 -11.141 1 96.69 126 MET B CA 1
ATOM 2533 C C . MET B 1 126 ? -3.734 20.797 -9.898 1 96.69 126 MET B C 1
ATOM 2535 O O . MET B 1 126 ? -3.471 19.672 -9.484 1 96.69 126 MET B O 1
ATOM 2539 N N . VAL B 1 127 ? -3.379 21.875 -9.289 1 97.19 127 VAL B N 1
ATOM 2540 C CA . VAL B 1 127 ? -2.646 21.844 -8.031 1 97.19 127 VAL B CA 1
ATOM 2541 C C . VAL B 1 127 ? -3.629 21.766 -6.863 1 97.19 127 VAL B C 1
ATOM 2543 O O . VAL B 1 127 ? -4.539 22.578 -6.75 1 97.19 127 VAL B O 1
ATOM 2546 N N . VAL B 1 128 ? -3.379 20.766 -5.973 1 97.31 128 VAL B N 1
ATOM 2547 C CA . VAL B 1 128 ? -4.344 20.594 -4.891 1 97.31 128 VAL B CA 1
ATOM 2548 C C . VAL B 1 128 ? -3.729 21.047 -3.572 1 97.31 128 VAL B C 1
ATOM 2550 O O . VAL B 1 128 ? -4.445 21.266 -2.592 1 97.31 128 VAL B O 1
ATOM 2553 N N . GLY B 1 129 ? -2.441 21.156 -3.545 1 97.12 129 GLY B N 1
ATOM 2554 C CA . GLY B 1 129 ? -1.727 21.578 -2.35 1 97.12 129 GLY B CA 1
ATOM 2555 C C . GLY B 1 129 ? -0.219 21.578 -2.523 1 97.12 129 GLY B C 1
ATOM 2556 O O . GLY B 1 129 ? 0.281 21.672 -3.646 1 97.12 129 GLY B O 1
ATOM 2557 N N . LYS B 1 130 ? 0.467 21.578 -1.37 1 96.56 130 LYS B N 1
ATOM 2558 C CA . LYS B 1 130 ? 1.927 21.609 -1.39 1 96.56 130 LYS B CA 1
ATOM 2559 C C . LYS B 1 130 ? 2.502 20.578 -0.412 1 96.56 130 LYS B C 1
ATOM 2561 O O . LYS B 1 130 ? 1.847 20.219 0.564 1 96.56 130 LYS B O 1
ATOM 2566 N N . SER B 1 131 ? 3.668 20.141 -0.795 1 97.69 131 SER B N 1
ATOM 2567 C CA . SER B 1 131 ? 4.383 19.219 0.07 1 97.69 131 SER B CA 1
ATOM 2568 C C . SER B 1 131 ? 5.812 19.688 0.32 1 97.69 131 SER B C 1
ATOM 2570 O O . SER B 1 131 ? 6.422 20.328 -0.537 1 97.69 131 SER B O 1
ATOM 2572 N N . ALA B 1 132 ? 6.266 19.391 1.523 1 96.81 132 ALA B N 1
ATOM 2573 C CA . ALA B 1 132 ? 7.656 19.625 1.911 1 96.81 132 ALA B CA 1
ATOM 2574 C C . ALA B 1 132 ? 8.172 18.5 2.803 1 96.81 132 ALA B C 1
ATOM 2576 O O . ALA B 1 132 ? 7.383 17.719 3.361 1 96.81 132 ALA B O 1
ATOM 2577 N N . SER B 1 133 ? 9.477 18.359 2.826 1 97.38 133 SER B N 1
ATOM 2578 C CA . SER B 1 133 ? 10.039 17.328 3.689 1 97.38 133 SER B CA 1
ATOM 2579 C C . SER B 1 133 ? 11.008 17.922 4.707 1 97.38 133 SER B C 1
ATOM 2581 O O . SER B 1 133 ? 11.617 18.969 4.457 1 97.38 133 SER B O 1
ATOM 2583 N N . PHE B 1 134 ? 11.141 17.281 5.836 1 96.31 134 PHE B N 1
ATOM 2584 C CA . PHE B 1 134 ? 11.93 17.734 6.969 1 96.31 134 PHE B CA 1
ATOM 2585 C C . PHE B 1 134 ? 12.664 16.562 7.621 1 96.31 134 PHE B C 1
ATOM 2587 O O . PHE B 1 134 ? 12.117 15.469 7.734 1 96.31 134 PHE B O 1
ATOM 2594 N N . ALA B 1 135 ? 13.852 16.828 8.055 1 97.19 135 ALA B N 1
ATOM 2595 C CA . ALA B 1 135 ? 14.609 15.891 8.867 1 97.19 135 ALA B CA 1
ATOM 2596 C C . ALA B 1 135 ? 14.57 16.281 10.336 1 97.19 135 ALA B C 1
ATOM 2598 O O . ALA B 1 135 ? 14.641 17.453 10.68 1 97.19 135 ALA B O 1
ATOM 2599 N N . PHE B 1 136 ? 14.578 15.312 11.188 1 96.69 136 PHE B N 1
ATOM 2600 C CA . PHE B 1 136 ? 14.508 15.602 12.617 1 96.69 136 PHE B CA 1
ATOM 2601 C C . PHE B 1 136 ? 15.906 15.719 13.211 1 96.69 136 PHE B C 1
ATOM 2603 O O . PHE B 1 136 ? 16.719 14.805 13.078 1 96.69 136 PHE B O 1
ATOM 2610 N N . LEU B 1 137 ? 16.172 16.859 13.781 1 96.31 137 LEU B N 1
ATOM 2611 C CA . LEU B 1 137 ? 17.359 17.078 14.602 1 96.31 137 LEU B CA 1
ATOM 2612 C C . LEU B 1 137 ? 17.016 17 16.078 1 96.31 137 LEU B C 1
ATOM 2614 O O . LEU B 1 137 ? 16.109 17.688 16.547 1 96.31 137 LEU B O 1
ATOM 2618 N N . ASP B 1 138 ? 17.719 16.203 16.781 1 94.56 138 ASP B N 1
ATOM 2619 C CA . ASP B 1 138 ? 17.406 16.062 18.203 1 94.56 138 ASP B CA 1
ATOM 2620 C C . ASP B 1 138 ? 17.828 17.297 18.984 1 94.56 138 ASP B C 1
ATOM 2622 O O . ASP B 1 138 ? 18.188 18.312 18.406 1 94.56 138 ASP B O 1
ATOM 2626 N N . ASP B 1 139 ? 17.625 17.312 20.375 1 91.62 139 ASP B N 1
ATOM 2627 C CA . ASP B 1 139 ? 17.828 18.469 21.219 1 91.62 139 ASP B CA 1
ATOM 2628 C C . ASP B 1 139 ? 19.297 18.859 21.281 1 91.62 139 ASP B C 1
ATOM 2630 O O . ASP B 1 139 ? 19.641 19.984 21.672 1 91.62 139 ASP B O 1
ATOM 2634 N N . LYS B 1 140 ? 20.219 17.969 20.797 1 93.75 140 LYS B N 1
ATOM 2635 C CA . LYS B 1 140 ? 21.641 18.266 20.719 1 93.75 140 LYS B CA 1
ATOM 2636 C C . LYS B 1 140 ? 22.047 18.703 19.297 1 93.75 140 LYS B C 1
ATOM 2638 O O . LYS B 1 140 ? 23.203 19.016 19.047 1 93.75 140 LYS B O 1
ATOM 2643 N N . GLY B 1 141 ? 21.094 18.625 18.438 1 92.25 141 GLY B N 1
ATOM 2644 C CA . GLY B 1 141 ? 21.344 19.062 17.062 1 92.25 141 GLY B CA 1
ATOM 2645 C C . GLY B 1 141 ? 21.812 17.938 16.156 1 92.25 141 GLY B C 1
ATOM 2646 O O . GLY B 1 141 ? 22.203 18.188 15.016 1 92.25 141 GLY B O 1
ATOM 2647 N N . HIS B 1 142 ? 21.75 16.719 16.625 1 95.25 142 HIS B N 1
ATOM 2648 C CA . HIS B 1 142 ? 22.141 15.586 15.805 1 95.25 142 HIS B CA 1
ATOM 2649 C C . HIS B 1 142 ? 21.016 15.172 14.859 1 95.25 142 HIS B C 1
ATOM 2651 O O . HIS B 1 142 ? 19.859 15.078 15.273 1 95.25 142 HIS B O 1
ATOM 2657 N N . LYS B 1 143 ? 21.5 14.875 13.648 1 94.56 143 LYS B N 1
ATOM 2658 C CA . LYS B 1 143 ? 20.531 14.367 12.68 1 94.56 143 LYS B CA 1
ATOM 2659 C C . LYS B 1 143 ? 20.094 12.945 13.023 1 94.56 143 LYS B C 1
ATOM 2661 O O . LYS B 1 143 ? 20.922 12.102 13.367 1 94.56 143 LYS B O 1
ATOM 2666 N N . THR B 1 144 ? 18.828 12.695 12.977 1 96.12 144 THR B N 1
ATOM 2667 C CA . THR B 1 144 ? 18.297 11.359 13.211 1 96.12 144 THR B CA 1
ATOM 2668 C C . THR B 1 144 ? 17.828 10.727 11.898 1 96.12 144 THR B C 1
ATOM 2670 O O . THR B 1 144 ? 18.062 11.273 10.82 1 96.12 144 THR B O 1
ATOM 2673 N N . GLU B 1 145 ? 17.281 9.57 11.984 1 97 145 GLU B N 1
ATOM 2674 C CA . GLU B 1 145 ? 16.828 8.844 10.797 1 97 145 GLU B CA 1
ATOM 2675 C C . GLU B 1 145 ? 15.398 9.219 10.422 1 97 145 GLU B C 1
ATOM 2677 O O . GLU B 1 145 ? 14.867 8.727 9.43 1 97 145 GLU B O 1
ATOM 2682 N N . TRP B 1 146 ? 14.828 10.086 11.188 1 97.19 146 TRP B N 1
ATOM 2683 C CA . TRP B 1 146 ? 13.414 10.406 10.992 1 97.19 146 TRP B CA 1
ATOM 2684 C C . TRP B 1 146 ? 13.242 11.469 9.914 1 97.19 146 TRP B C 1
ATOM 2686 O O . TRP B 1 146 ? 13.883 12.516 9.961 1 97.19 146 TRP B O 1
ATOM 2696 N N . LEU B 1 147 ? 12.414 11.18 8.938 1 97.62 147 LEU B N 1
ATOM 2697 C CA . LEU B 1 147 ? 12.008 12.094 7.875 1 97.62 147 LEU B CA 1
ATOM 2698 C C . LEU B 1 147 ? 10.508 12.344 7.922 1 97.62 147 LEU B C 1
ATOM 2700 O O . LEU B 1 147 ? 9.719 11.406 8.117 1 97.62 147 LEU B O 1
ATOM 2704 N N . MET B 1 148 ? 10.172 13.555 7.723 1 97.06 148 MET B N 1
ATOM 2705 C CA . MET B 1 148 ? 8.75 13.914 7.723 1 97.06 148 MET B CA 1
ATOM 2706 C C . MET B 1 148 ? 8.359 14.57 6.402 1 97.06 148 MET B C 1
ATOM 2708 O O . MET B 1 148 ? 9.102 15.391 5.863 1 97.06 148 MET B O 1
ATOM 2712 N N . TYR B 1 149 ? 7.207 14.195 5.922 1 97.75 149 TYR B N 1
ATOM 2713 C CA . TYR B 1 149 ? 6.559 14.883 4.816 1 97.75 149 TYR B CA 1
ATOM 2714 C C . TYR B 1 149 ? 5.32 15.641 5.289 1 97.75 149 TYR B C 1
ATOM 2716 O O . TYR B 1 149 ? 4.473 15.07 5.984 1 97.75 149 TYR B O 1
ATOM 2724 N N . GLU B 1 150 ? 5.227 16.891 4.953 1 96.69 150 GLU B N 1
ATOM 2725 C CA . GLU B 1 150 ? 4.133 17.75 5.367 1 96.69 150 GLU B CA 1
ATOM 2726 C C . GLU B 1 150 ? 3.314 18.219 4.164 1 96.69 150 GLU B C 1
ATOM 2728 O O . GLU B 1 150 ? 3.877 18.625 3.141 1 96.69 150 GLU B O 1
ATOM 2733 N N . TYR B 1 151 ? 2.02 18.172 4.344 1 96.94 151 TYR B N 1
ATOM 2734 C CA . TYR B 1 151 ? 1.088 18.594 3.303 1 96.94 151 TYR B CA 1
ATOM 2735 C C . TYR B 1 151 ? 0.225 19.75 3.787 1 96.94 151 TYR B C 1
ATOM 2737 O O . TYR B 1 151 ? -0.316 19.719 4.895 1 96.94 151 TYR B O 1
ATOM 2745 N N . THR B 1 152 ? 0.125 20.734 2.965 1 94.25 152 THR B N 1
ATOM 2746 C CA . THR B 1 152 ? -0.706 21.906 3.242 1 94.25 152 THR B CA 1
ATOM 2747 C C . THR B 1 152 ? -1.537 22.281 2.018 1 94.25 152 THR B C 1
ATOM 2749 O O . THR B 1 152 ? -1.288 21.781 0.917 1 94.25 152 THR B O 1
ATOM 2752 N N . THR B 1 153 ? -2.543 23.031 2.277 1 93.12 153 THR B N 1
ATOM 2753 C CA . THR B 1 153 ? -3.357 23.531 1.172 1 93.12 153 THR B CA 1
ATOM 2754 C C . THR B 1 153 ? -3.572 25.031 1.293 1 93.12 153 THR B C 1
ATOM 2756 O O . THR B 1 153 ? -3.602 25.578 2.4 1 93.12 153 THR B O 1
ATOM 2759 N N . ASP B 1 154 ? -3.662 25.641 0.116 1 85.38 154 ASP B N 1
ATOM 2760 C CA . ASP B 1 154 ? -3.949 27.062 0.06 1 85.38 154 ASP B CA 1
ATOM 2761 C C . ASP B 1 154 ? -5.309 27.328 -0.581 1 85.38 154 ASP B C 1
ATOM 2763 O O . ASP B 1 154 ? -5.523 28.391 -1.185 1 85.38 154 ASP B O 1
ATOM 2767 N N . ASP B 1 155 ? -6.117 26.406 -0.472 1 86.25 155 ASP B N 1
ATOM 2768 C CA . ASP B 1 155 ? -7.461 26.531 -1.03 1 86.25 155 ASP B CA 1
ATOM 2769 C C . ASP B 1 155 ? -8.211 27.688 -0.39 1 86.25 155 ASP B C 1
ATOM 2771 O O . ASP B 1 155 ? -8.516 27.656 0.804 1 86.25 155 ASP B O 1
ATOM 2775 N N . PRO B 1 156 ? -8.523 28.719 -1.155 1 82.69 156 PRO B N 1
ATOM 2776 C CA . PRO B 1 156 ? -9.141 29.938 -0.602 1 82.69 156 PRO B CA 1
ATOM 2777 C C . PRO B 1 156 ? -10.562 29.688 -0.103 1 82.69 156 PRO B C 1
ATOM 2779 O O . PRO B 1 156 ? -11.102 30.5 0.653 1 82.69 156 PRO B O 1
ATOM 2782 N N . GLU B 1 157 ? -11.164 28.625 -0.54 1 82.38 157 GLU B N 1
ATOM 2783 C CA . GLU B 1 157 ? -12.539 28.344 -0.148 1 82.38 157 GLU B CA 1
ATOM 2784 C C . GLU B 1 157 ? -12.609 27.766 1.264 1 82.38 157 GLU B C 1
ATOM 2786 O O . GLU B 1 157 ? -13.688 27.672 1.854 1 82.38 157 GLU B O 1
ATOM 2791 N N . LEU B 1 158 ? -11.531 27.453 1.798 1 83.5 158 LEU B N 1
ATOM 2792 C CA . LEU B 1 158 ? -11.5 26.844 3.121 1 83.5 158 LEU B CA 1
ATOM 2793 C C . LEU B 1 158 ? -11.359 27.906 4.207 1 83.5 158 LEU B C 1
ATOM 2795 O O . LEU B 1 158 ? -10.727 28.938 3.994 1 83.5 158 LEU B O 1
ATOM 2799 N N . PRO B 1 159 ? -12.102 27.609 5.34 1 74.5 159 PRO B N 1
ATOM 2800 C CA . PRO B 1 159 ? -12.031 28.578 6.434 1 74.5 159 PRO B CA 1
ATOM 2801 C C . PRO B 1 159 ? -10.617 28.734 6.996 1 74.5 159 PRO B C 1
ATOM 2803 O O . PRO B 1 159 ? -9.867 27.766 7.07 1 74.5 159 PRO B O 1
ATOM 2806 N N . PHE B 1 160 ? -10.258 30 7.055 1 65.56 160 PHE B N 1
ATOM 2807 C CA . PHE B 1 160 ? -8.992 30.281 7.723 1 65.56 160 PHE B CA 1
ATOM 2808 C C . PHE B 1 160 ? -9.18 30.344 9.234 1 65.56 160 PHE B C 1
ATOM 2810 O O . PHE B 1 160 ? -10.203 30.844 9.711 1 65.56 160 PHE B O 1
ATOM 2817 N N . GLY B 1 161 ? -8.703 29.438 10.016 1 58 161 GLY B N 1
ATOM 2818 C CA . GLY B 1 161 ? -8.797 29.641 11.453 1 58 161 GLY B CA 1
ATOM 2819 C C . GLY B 1 161 ? -8.148 30.922 11.93 1 58 161 GLY B C 1
ATOM 2820 O O . GLY B 1 161 ? -7.289 31.484 11.242 1 58 161 GLY B O 1
ATOM 2821 N N . SER B 1 162 ? -8.984 31.703 12.703 1 50.72 162 SER B N 1
ATOM 2822 C CA . SER B 1 162 ? -8.406 32.875 13.352 1 50.72 162 SER B CA 1
ATOM 2823 C C . SER B 1 162 ? -7.117 32.531 14.078 1 50.72 162 SER B C 1
ATOM 2825 O O . SER B 1 162 ? -7.113 31.672 14.969 1 50.72 162 SER B O 1
ATOM 2827 N N . GLY B 1 163 ? -6.105 32.438 13.328 1 48.81 163 GLY B N 1
ATOM 2828 C CA . GLY B 1 163 ? -4.941 32.344 14.203 1 48.81 163 GLY B CA 1
ATOM 2829 C C . GLY B 1 163 ? -4.977 33.312 15.352 1 48.81 163 GLY B C 1
ATOM 2830 O O . GLY B 1 163 ? -5.797 34.25 15.359 1 48.81 163 GLY B O 1
ATOM 2831 N N . GLN B 1 164 ? -4.539 33.094 16.594 1 45.5 164 GLN B N 1
ATOM 2832 C CA . GLN B 1 164 ? -4.684 34.062 17.672 1 45.5 164 GLN B CA 1
ATOM 2833 C C . GLN B 1 164 ? -4.688 35.5 17.125 1 45.5 164 GLN B C 1
ATOM 2835 O O . GLN B 1 164 ? -5.5 36.312 17.531 1 45.5 164 GLN B O 1
ATOM 2840 N N . ASN B 1 165 ? -3.527 36.062 16.688 1 44.28 165 ASN B N 1
ATOM 2841 C CA . ASN B 1 165 ? -3.324 37.469 16.484 1 44.28 165 ASN B CA 1
ATOM 2842 C C . ASN B 1 165 ? -3.676 37.906 15.07 1 44.28 165 ASN B C 1
ATOM 2844 O O . ASN B 1 165 ? -3.141 38.875 14.555 1 44.28 165 ASN B O 1
ATOM 2848 N N . GLY B 1 166 ? -4.547 37.344 14.188 1 47.41 166 GLY B N 1
ATOM 2849 C CA . GLY B 1 166 ? -5.047 37.938 12.961 1 47.41 166 GLY B CA 1
ATOM 2850 C C . GLY B 1 166 ? -4.672 37.188 11.711 1 47.41 166 GLY B C 1
ATOM 2851 O O . GLY B 1 166 ? -5.148 37.469 10.617 1 47.41 166 GLY B O 1
ATOM 2852 N N . LYS B 1 167 ? -3.396 36.719 11.508 1 50.31 167 LYS B N 1
ATOM 2853 C CA . LYS B 1 167 ? -3.053 36.094 10.234 1 50.31 167 LYS B CA 1
ATOM 2854 C C . LYS B 1 167 ? -3.668 34.688 10.125 1 50.31 167 LYS B C 1
ATOM 2856 O O . LYS B 1 167 ? -3.588 33.906 11.07 1 50.31 167 LYS B O 1
ATOM 2861 N N . GLU B 1 168 ? -4.414 34.406 9.039 1 52.19 168 GLU B N 1
ATOM 2862 C CA . GLU B 1 168 ? -5.316 33.312 8.703 1 52.19 168 GLU B CA 1
ATOM 2863 C C . GLU B 1 168 ? -4.543 32.062 8.328 1 52.19 168 GLU B C 1
ATOM 2865 O O . GLU B 1 168 ? -3.721 32.094 7.406 1 52.19 168 GLU B O 1
ATOM 2870 N N . VAL B 1 169 ? -3.928 31.328 9.094 1 54.75 169 VAL B N 1
ATOM 2871 C CA . VAL B 1 169 ? -3.258 30.078 8.75 1 54.75 169 VAL B CA 1
ATOM 2872 C C . VAL B 1 169 ? -4.25 28.922 8.836 1 54.75 169 VAL B C 1
ATOM 2874 O O . VAL B 1 169 ? -5.113 28.906 9.711 1 54.75 169 VAL B O 1
ATOM 2877 N N . HIS B 1 170 ? -4.281 28.219 7.543 1 57.38 170 HIS B N 1
ATOM 2878 C CA . HIS B 1 170 ? -5.02 26.984 7.797 1 57.38 170 HIS B CA 1
ATOM 2879 C C . HIS B 1 170 ? -4.5 26.266 9.039 1 57.38 170 HIS B C 1
ATOM 2881 O O . HIS B 1 170 ? -3.287 26.188 9.25 1 57.38 170 HIS B O 1
ATOM 2887 N N . ILE B 1 171 ? -5.449 25.906 9.797 1 77.31 171 ILE B N 1
ATOM 2888 C CA . ILE B 1 171 ? -5.18 25.5 11.172 1 77.31 171 ILE B CA 1
ATOM 2889 C C . ILE B 1 171 ? -4.543 24.109 11.195 1 77.31 171 ILE B C 1
ATOM 2891 O O . ILE B 1 171 ? -3.744 23.797 12.078 1 77.31 171 ILE B O 1
ATOM 2895 N N . TYR B 1 172 ? -4.652 23.391 9.938 1 89.06 172 TYR B N 1
ATOM 2896 C CA . TYR B 1 172 ? -4.148 22.031 10.039 1 89.06 172 TYR B CA 1
ATOM 2897 C C . TYR B 1 172 ? -3.15 21.734 8.93 1 89.06 172 TYR B C 1
ATOM 2899 O O . TYR B 1 172 ? -3.246 22.297 7.832 1 89.06 172 TYR B O 1
ATOM 2907 N N . ALA B 1 173 ? -2.189 20.969 9.195 1 94.12 173 ALA B N 1
ATOM 2908 C CA . ALA B 1 173 ? -1.355 20.266 8.227 1 94.12 173 ALA B CA 1
ATOM 2909 C C . ALA B 1 173 ? -1.484 18.75 8.383 1 94.12 173 ALA B C 1
ATOM 2911 O O . ALA B 1 173 ? -1.82 18.25 9.461 1 94.12 173 ALA B O 1
ATOM 2912 N N . LEU B 1 174 ? -1.332 18.094 7.262 1 97.12 174 LEU B N 1
ATOM 2913 C CA . LEU B 1 174 ? -1.226 16.641 7.285 1 97.12 174 LEU B CA 1
ATOM 2914 C C . LEU B 1 174 ? 0.22 16.203 7.086 1 97.12 174 LEU B C 1
ATOM 2916 O O . LEU B 1 174 ? 0.929 16.75 6.234 1 97.12 174 LEU B O 1
ATOM 2920 N N . THR B 1 175 ? 0.649 15.281 7.941 1 97.31 175 THR B N 1
ATOM 2921 C CA . THR B 1 175 ? 2.039 14.844 7.867 1 97.31 175 THR B CA 1
ATOM 2922 C C . THR B 1 175 ? 2.131 13.32 7.922 1 97.31 175 THR B C 1
ATOM 2924 O O . THR B 1 175 ? 1.206 12.656 8.391 1 97.31 175 THR B O 1
ATOM 2927 N N . TYR B 1 176 ? 3.209 12.82 7.363 1 97.5 176 TYR B N 1
ATOM 2928 C CA . TYR B 1 176 ? 3.637 11.492 7.797 1 97.5 176 TYR B CA 1
ATOM 2929 C C . TYR B 1 176 ? 5.148 11.438 7.992 1 97.5 176 TYR B C 1
ATOM 2931 O O . TYR B 1 176 ? 5.887 12.188 7.348 1 97.5 176 TYR B O 1
ATOM 2939 N N . PHE B 1 177 ? 5.578 10.734 8.922 1 96.06 177 PHE B N 1
ATOM 2940 C CA . PHE B 1 177 ? 7.016 10.523 9.031 1 96.06 177 PHE B CA 1
ATOM 2941 C C . PHE B 1 177 ? 7.359 9.047 8.922 1 96.06 177 PHE B C 1
ATOM 2943 O O . PHE B 1 177 ? 6.48 8.188 9.047 1 96.06 177 PHE B O 1
ATOM 2950 N N . ARG B 1 178 ? 8.516 8.781 8.555 1 95.75 178 ARG B N 1
ATOM 2951 C CA . ARG B 1 178 ? 9.102 7.457 8.359 1 95.75 178 ARG B CA 1
ATOM 2952 C C . ARG B 1 178 ? 10.594 7.465 8.664 1 95.75 178 ARG B C 1
ATOM 2954 O O . ARG B 1 178 ? 11.188 8.523 8.859 1 95.75 178 ARG B O 1
ATOM 2961 N N . ILE B 1 179 ? 11.047 6.262 8.852 1 91.62 179 ILE B N 1
ATOM 2962 C CA . ILE B 1 179 ? 12.492 6.125 9.008 1 91.62 179 ILE B CA 1
ATOM 2963 C C . ILE B 1 179 ? 13.141 5.973 7.633 1 91.62 179 ILE B C 1
ATOM 2965 O O . ILE B 1 179 ? 12.602 5.289 6.754 1 91.62 179 ILE B O 1
ATOM 2969 N N . ASN B 1 180 ? 14.172 6.711 7.289 1 76.69 180 ASN B N 1
ATOM 2970 C CA . ASN B 1 180 ? 14.922 6.676 6.039 1 76.69 180 ASN B CA 1
ATOM 2971 C C . ASN B 1 180 ? 15.516 5.297 5.781 1 76.69 180 ASN B C 1
ATOM 2973 O O . ASN B 1 180 ? 15.977 4.633 6.711 1 76.69 180 ASN B O 1
#

Nearest PDB structures (foldseek):
  7xp3-assembly1_A  TM=8.185E-01  e=1.162E-11  Arabidopsis thaliana
  1ut4-assembly1_A  TM=7.592E-01  e=1.943E-09  Arabidopsis thaliana
  3swm-assembly1_A  TM=7.964E-01  e=6.783E-09  Arabidopsis thaliana
  1ut7-assembly1_A  TM=8.072E-01  e=1.306E-08  Arabidopsis thaliana
  4kr4-assembly1_A  TM=2.378E-01  e=5.968E+00  Salmonella enterica subsp. enterica serovar Typhi

InterPro domains:
  IPR003441 NAC domain [PF02365] (28-152)
  IPR003441 NAC domain [PS51005] (26-178)
  IPR036093 NAC domain superfamily [G3DSA:2.170.150.80] (35-175)
  IPR036093 NAC domain superfamily [SSF101941] (22-158)

Secondary structure (DSSP, 8-state):
---------------SS----GGGGSPTTEEE---HHHIIIIIIHHHHHHS---S-SEEE--GGGS-HHHHHHHS---GGG-EEEEEE--BSSTT--SBP-EETTTEEEEEEEEEEEEE-SSSTT-EEEEEEEEEEEETT--EEEEEEEEEE---TTS--B--TTS--B-SEEEEEEEE-/---------------SS----GGGGSPTTEEE---HHHIIIIIIHHHHHHS---S-S-EE--GGGS-HHHHHHHS---GGG-EEEEEE--BSSTT--SBP-EETTTEEEEEEEEEEEEE-SSSTT-EEEEEEEEEEEETT--EEEEEEEEEE---TTS--B--TTS--B-SEEEEEEEE-

Radius of gyration: 24.62 Å; Cα contacts (8 Å, |Δi|>4): 704; chains: 2; bounding box: 48×77×54 Å

Foldseek 3Di:
DDPPPPPPPDPDPDDDPPPPQPQNPDDPPDWDDDDLQCCQVQPVQCCQAPVDGDGDQEEEDQVLQDAVVVVLVVGPATPPRKYKYKHFWADPDPPDPHTAQHDLQWFGWAWDFDWDFDAHPVHRVDTFWIKTKTFTQTNVRDTDQKMKMKIDGDPVVGFFPCRPPRDRHSGIIMMMMGGD/DDPPPPDPDFPDPDDDDPPPQPQNPDDPPDWDDDDLQCCQVQPVQCCQAPVDGDGDQEEEDQVLQDAVVVVLVVGPATPPRKYKYKHFWDDPDPPDPHTAQHDLQWFGWAWDFDWDFDAHPVHRVDTFWIKTKTFTQTNVRDTDQKMKMKIDGDPVVGFFPCRPPRDRHSGIIMMMMGGD

Sequence (360 aa):
MEILNQHIVPYASSSNQPESDYEDSLFPGYKFLPSDSELIVHYLKPKIATGTHPPCRLHEVYLYDHHPQQLSETYRAASENKWYFLTPRERRYPKGSLPKRSSKKFGRWKATQTRTDVYDDVNTQMVVGKSASFAFLDDKGHKTEWLMYEYTTDDPELPFGSGQNGKEVHIYALTYFRINMEILNQHIVPYASSSNQPESDYEDSLFPGYKFLPSDSELIVHYLKPKIATGTHPPCRLHEVYLYDHHPQQLSETYRAASENKWYFLTPRERRYPKGSLPKRSSKKFGRWKATQTRTDVYDDVNTQMVVGKSASFAFLDDKGHKTEWLMYEYTTDDPELPFGSGQNGKEVHIYALTYFRIN

Organism: NCBI:txid347529

pLDDT: mean 82.63, std 21.55, range [22.66, 98.25]